Protein AF-0000000085051895 (afdb_homodimer)

Secondary structure (DSSP, 8-state):
-----SSHHHHHHHHHHHHHHHHHHHHHHHHHHH---SSSSSSSTHHHHHHHHHHHHHHHHHHH-GGGGTT--HHHHHHHHHHHHHHHHHHHHHHHHHHHHHHHHHHHHHHHHHHHHHHHS------TT-----------------/-----SSHHHHHHHHHHHHHHHHHHHHHHHHHHH---SSSGGGSHHHHHHHHHHHHHHHHHHHH-GGGGTT--HHHHHHHHHHHHHHHHHHHHHHHHHHHHHHHHHHHHHHHHHHHHHHHS------TT-----------------

Foldseek 3Di:
DDDDAPDDVRSVVVVVVVVVVVVVVVVVVVCVQQVQPPPPPPPGSCPVVVVVVVVVVVVVVCVVPVCVCPPPDPVVVVVVVVVVVVVVVVVVVVVVVVVVVVVVVVVVVVVVVVVVVVVPPPPPPPPPPPPPPPPDPPPPPPPPPD/DDDDAPDDVRSVVVVVVVVVVVVVVVVVVVCVCQVQDPPPPPCGSVPVVVVVVVVVVVVVVCVVPVCVCPPPDPVVVVVVVVVVVVVVVVVVVVVVVVVVVVVVVVVVVVVVVVVVVVVPPPPPPPDPPPPPPPPDPPPPCPPPDD

Organism: Asticcacaulis excentricus (strain ATCC 15261 / DSM 4724 / KCTC 12464 / NCIMB 9791 / VKM B-1370 / CB 48) (NCBI:txid573065)

Solvent-accessible surface area (backbone atoms only — not comparable to full-atom values): 16662 Å² total; per-residue (Å²): 126,74,91,85,56,92,46,27,52,49,39,48,52,51,51,39,52,53,43,48,52,47,36,52,52,44,47,51,31,29,40,40,62,48,51,23,68,72,74,76,86,88,72,25,49,62,35,62,60,46,46,50,53,41,48,45,51,52,52,52,49,40,68,77,41,61,68,60,55,54,84,40,47,70,67,55,50,51,51,40,53,52,44,49,53,54,31,54,55,44,49,53,52,28,42,52,39,46,54,53,49,43,54,52,39,54,53,48,52,49,48,49,52,59,52,54,54,54,74,66,48,68,79,66,73,74,60,90,74,74,71,75,71,76,76,70,80,74,75,77,75,74,75,70,76,122,128,75,91,85,56,92,44,27,50,50,39,47,52,52,50,39,52,53,44,48,51,46,36,52,51,43,46,51,31,30,39,39,63,45,52,24,65,71,76,75,74,86,65,20,47,61,34,62,58,47,46,50,52,40,48,46,51,51,52,51,50,39,70,77,40,61,67,61,55,54,84,41,49,70,68,56,51,52,50,41,52,54,44,50,53,53,31,52,55,47,51,52,51,29,41,52,38,45,52,53,50,42,55,52,40,53,53,48,52,47,49,50,52,59,52,56,55,54,75,65,49,67,80,64,75,74,61,91,74,73,72,76,74,76,78,73,81,77,75,79,74,76,75,78,74,133

Sequence (292 aa):
MSISARDADDYAAQLLVLTERLTERLTDETEALEAHRPLDIRESVEETRSLSALYRQESARLKADPSRLTGVSSAHKQSLRKATEAFVAISERHARAVEAAKTISEGLMKAIADSLNETRKPSLTYGPGASIRDRAPQSLNYGLKAMSISARDADDYAAQLLVLTERLTERLTDETEALEAHRPLDIRESVEETRSLSALYRQESARLKADPSRLTGVSSAHKQSLRKATEAFVAISERHARAVEAAKTISEGLMKAIADSLNETRKPSLTYGPGASIRDRAPQSLNYGLKA

Radius of gyration: 30.99 Å; Cα contacts (8 Å, |Δi|>4): 229; chains: 2; bounding box: 102×81×87 Å

Structure (mmCIF, N/CA/C/O backbone):
data_AF-0000000085051895-model_v1
#
loop_
_entity.id
_entity.type
_entity.pdbx_description
1 polymer 'FlgN family protein'
#
loop_
_atom_site.group_PDB
_atom_site.id
_atom_site.type_symbol
_atom_site.label_atom_id
_atom_site.label_alt_id
_atom_site.label_comp_id
_atom_site.label_asym_id
_atom_site.label_entity_id
_atom_site.label_seq_id
_atom_site.pdbx_PDB_ins_code
_atom_site.Cartn_x
_atom_site.Cartn_y
_atom_site.Cartn_z
_atom_site.occupancy
_atom_site.B_iso_or_equiv
_atom_site.auth_seq_id
_atom_site.auth_comp_id
_atom_site.auth_asym_id
_atom_site.auth_atom_id
_atom_site.pdbx_PDB_model_num
ATOM 1 N N . MET A 1 1 ? 11.047 21.875 6.016 1 62.97 1 MET A N 1
ATOM 2 C CA . MET A 1 1 ? 9.977 22.625 5.367 1 62.97 1 MET A CA 1
ATOM 3 C C . MET A 1 1 ? 8.922 23.047 6.387 1 62.97 1 MET A C 1
ATOM 5 O O . MET A 1 1 ? 8.484 22.234 7.207 1 62.97 1 MET A O 1
ATOM 9 N N . SER A 1 2 ? 9.023 24.156 6.883 1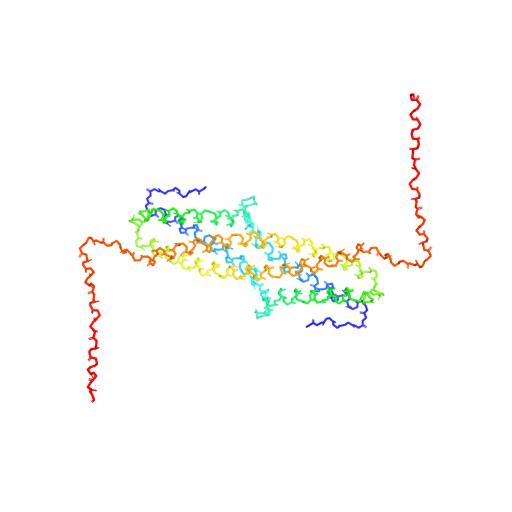 78.5 2 SER A N 1
ATOM 10 C CA . SER A 1 2 ? 8.039 24.641 7.855 1 78.5 2 SER A CA 1
ATOM 11 C C . SER A 1 2 ? 7.078 25.641 7.219 1 78.5 2 SER A C 1
ATOM 13 O O . SER A 1 2 ? 7.398 26.266 6.203 1 78.5 2 SER A O 1
ATOM 15 N N . ILE A 1 3 ? 5.859 25.609 7.66 1 86.62 3 ILE A N 1
ATOM 16 C CA . ILE A 1 3 ? 4.875 26.594 7.23 1 86.62 3 ILE A CA 1
ATOM 17 C C . ILE A 1 3 ? 5.277 27.969 7.73 1 86.62 3 ILE A C 1
ATOM 19 O O . ILE A 1 3 ? 5.516 28.172 8.922 1 86.62 3 ILE A O 1
ATOM 23 N N . SER A 1 4 ? 5.594 28.906 6.809 1 86.44 4 SER A N 1
ATOM 24 C CA . SER A 1 4 ? 5.77 30.328 7.125 1 86.44 4 SER A CA 1
ATOM 25 C C . SER A 1 4 ? 4.488 31.109 6.859 1 86.44 4 SER A C 1
ATOM 27 O O . SER A 1 4 ? 4.008 31.156 5.727 1 86.44 4 SER A O 1
ATOM 29 N N . ALA A 1 5 ? 3.879 31.75 8 1 90.19 5 ALA A N 1
ATOM 30 C CA . ALA A 1 5 ? 2.582 32.406 7.855 1 90.19 5 ALA A CA 1
ATOM 31 C C . ALA A 1 5 ? 2.631 33.844 8.375 1 90.19 5 ALA A C 1
ATOM 33 O O . ALA A 1 5 ? 3.342 34.125 9.344 1 90.19 5 ALA A O 1
ATOM 34 N N . ARG A 1 6 ? 1.955 34.75 7.785 1 89.81 6 ARG A N 1
ATOM 35 C CA . ARG A 1 6 ? 1.913 36.156 8.133 1 89.81 6 ARG A CA 1
ATOM 36 C C . ARG A 1 6 ? 1.026 36.406 9.344 1 89.81 6 ARG A C 1
ATOM 38 O O . ARG A 1 6 ? 1.229 37.344 10.086 1 89.81 6 ARG A O 1
ATOM 45 N N . ASP A 1 7 ? -0.031 35.656 9.406 1 92.56 7 ASP A N 1
ATOM 46 C CA . ASP A 1 7 ? -0.995 35.719 10.5 1 92.56 7 ASP A CA 1
ATOM 47 C C . ASP A 1 7 ? -1.727 34.406 10.664 1 92.56 7 ASP A C 1
ATOM 49 O O . ASP A 1 7 ? -1.407 33.438 9.977 1 92.56 7 ASP A O 1
ATOM 53 N N . ALA A 1 8 ? -2.598 34.406 11.555 1 94.38 8 ALA A N 1
ATOM 54 C CA . ALA A 1 8 ? -3.275 33.188 11.922 1 94.38 8 ALA A CA 1
ATOM 55 C C . ALA A 1 8 ? -4.094 32.625 10.758 1 94.38 8 ALA A C 1
ATOM 57 O O . ALA A 1 8 ? -4.148 31.422 10.547 1 94.38 8 ALA A O 1
ATOM 58 N N . ASP A 1 9 ? -4.73 33.438 9.984 1 95.38 9 ASP A N 1
ATOM 59 C CA . ASP A 1 9 ? -5.539 33 8.859 1 95.38 9 ASP A CA 1
ATOM 60 C C . ASP A 1 9 ? -4.664 32.438 7.746 1 95.38 9 ASP A C 1
ATOM 62 O O . ASP A 1 9 ? -5.035 31.453 7.094 1 95.38 9 ASP A O 1
ATOM 66 N N . ASP A 1 10 ? -3.578 33.031 7.59 1 95.62 10 ASP A N 1
ATOM 67 C CA . ASP A 1 10 ? -2.631 32.531 6.609 1 95.62 10 ASP A CA 1
ATOM 68 C C . ASP A 1 10 ? -2.111 31.141 7.027 1 95.62 10 ASP A C 1
ATOM 70 O O . ASP A 1 10 ? -1.987 30.25 6.195 1 95.62 10 ASP A O 1
ATOM 74 N N . TYR A 1 11 ? -1.733 31 8.258 1 95.81 11 TYR A N 1
ATOM 75 C CA . TYR A 1 11 ? -1.292 29.719 8.789 1 95.81 11 TYR A CA 1
ATOM 76 C C . TYR A 1 11 ? -2.367 28.656 8.609 1 95.81 11 TYR A C 1
ATOM 78 O O . TYR A 1 11 ? -2.086 27.562 8.133 1 95.81 11 TYR A O 1
ATOM 86 N N . ALA A 1 12 ? -3.584 28.969 8.938 1 96.5 12 ALA A N 1
ATOM 87 C CA . ALA A 1 12 ? -4.707 28.047 8.812 1 96.5 12 ALA A CA 1
ATOM 88 C C . ALA A 1 12 ? -4.906 27.609 7.359 1 96.5 12 ALA A C 1
ATOM 90 O O . ALA A 1 12 ? -5.18 26.453 7.082 1 96.5 12 ALA A O 1
ATOM 91 N N . ALA A 1 13 ? -4.793 28.562 6.492 1 96.56 13 ALA A N 1
ATOM 92 C CA . ALA A 1 13 ? -4.977 28.266 5.07 1 96.56 13 ALA A CA 1
ATOM 93 C C . ALA A 1 13 ? -3.918 27.297 4.57 1 96.56 13 ALA A C 1
ATOM 95 O O . ALA A 1 13 ? -4.223 26.375 3.799 1 96.56 13 ALA A O 1
ATOM 96 N N . GLN A 1 14 ? -2.703 27.484 5.031 1 96.5 14 GLN A N 1
ATOM 97 C CA . GLN A 1 14 ? -1.621 26.594 4.613 1 96.5 14 GLN A CA 1
ATOM 98 C C . GLN A 1 14 ? -1.793 25.203 5.203 1 96.5 14 GLN A C 1
ATOM 100 O O . GLN A 1 14 ? -1.554 24.203 4.523 1 96.5 14 GLN A O 1
ATOM 105 N N . LEU A 1 15 ? -2.221 25.141 6.422 1 96.5 15 LEU A N 1
ATOM 106 C CA . LEU A 1 15 ? -2.512 23.859 7.055 1 96.5 15 LEU A CA 1
ATOM 107 C C . LEU A 1 15 ? -3.631 23.125 6.32 1 96.5 15 LEU A C 1
ATOM 109 O O . LEU A 1 15 ? -3.592 21.906 6.176 1 96.5 15 LEU A O 1
ATOM 113 N N . LEU A 1 16 ? -4.602 23.922 5.918 1 97.56 16 LEU A N 1
ATOM 114 C CA . LEU A 1 16 ? -5.727 23.359 5.18 1 97.56 16 LEU A CA 1
ATOM 115 C C . LEU A 1 16 ? -5.254 22.719 3.877 1 97.56 16 LEU A C 1
ATOM 117 O O . LEU A 1 16 ? -5.617 21.578 3.574 1 97.56 16 LEU A O 1
ATOM 121 N N . VAL A 1 17 ? -4.445 23.391 3.15 1 96.5 17 VAL A N 1
ATOM 122 C CA . VAL A 1 17 ? -3.938 22.891 1.878 1 96.5 17 VAL A CA 1
ATOM 123 C C . VAL A 1 17 ? -3.111 21.641 2.113 1 96.5 17 VAL A C 1
ATOM 125 O O . VAL A 1 17 ? -3.264 20.641 1.396 1 96.5 17 VAL A O 1
ATOM 128 N N . LEU A 1 18 ? -2.191 21.672 3.131 1 96.25 18 LEU A N 1
ATOM 129 C CA . LEU A 1 18 ? -1.373 20.516 3.49 1 96.25 18 LEU A CA 1
ATOM 130 C C . LEU A 1 18 ? -2.244 19.297 3.781 1 96.25 18 LEU A C 1
ATOM 132 O O . LEU A 1 18 ? -2.012 18.219 3.23 1 96.25 18 LEU A O 1
ATOM 136 N N . THR A 1 19 ? -3.232 19.469 4.598 1 97.44 19 THR A N 1
ATOM 137 C CA . THR A 1 19 ? -4.105 18.391 5.039 1 97.44 19 THR A CA 1
ATOM 138 C C . THR A 1 19 ? -4.91 17.844 3.869 1 97.44 19 THR A C 1
ATOM 140 O O . THR A 1 19 ? -5.047 16.625 3.727 1 97.44 19 THR A O 1
ATOM 143 N N . GLU A 1 20 ? -5.398 18.672 3.016 1 97.19 20 GLU A N 1
ATOM 144 C CA . GLU A 1 20 ? -6.199 18.25 1.872 1 97.19 20 GLU A CA 1
ATOM 145 C C . GLU A 1 20 ? -5.352 17.484 0.853 1 97.19 20 GLU A C 1
ATOM 147 O O . GLU A 1 20 ? -5.785 16.484 0.301 1 97.19 20 GLU A O 1
ATOM 152 N N . ARG A 1 21 ? -4.125 17.969 0.641 1 94.44 21 ARG A N 1
ATOM 153 C CA . ARG A 1 21 ? -3.238 17.297 -0.303 1 94.44 21 ARG A CA 1
ATOM 154 C C . ARG A 1 21 ? -2.838 15.922 0.21 1 94.44 21 ARG A C 1
ATOM 156 O O . ARG A 1 21 ? -2.811 14.953 -0.553 1 94.44 21 ARG A O 1
ATOM 163 N N . LEU A 1 22 ? -2.504 15.883 1.486 1 94.5 22 LEU A N 1
ATOM 164 C CA . LEU A 1 22 ? -2.15 14.594 2.08 1 94.5 22 LEU A CA 1
ATOM 165 C C . LEU A 1 22 ? -3.338 13.641 2.047 1 94.5 22 LEU A C 1
ATOM 167 O O . LEU A 1 22 ? -3.174 12.453 1.755 1 94.5 22 LEU A O 1
ATOM 171 N N . THR A 1 23 ? -4.547 14.156 2.262 1 96.88 23 THR A N 1
ATOM 172 C CA . THR A 1 23 ? -5.766 13.352 2.188 1 96.88 23 THR A CA 1
ATOM 173 C C . THR A 1 23 ? -5.957 12.789 0.784 1 96.88 23 THR A C 1
ATOM 175 O O . THR A 1 23 ? -6.285 11.609 0.623 1 96.88 23 THR A O 1
ATOM 178 N N . GLU A 1 24 ? -5.754 13.609 -0.136 1 93.69 24 GLU A N 1
ATOM 179 C CA . GLU A 1 24 ? -5.891 13.172 -1.523 1 93.69 24 GLU A CA 1
ATOM 180 C C . GLU A 1 24 ? -4.918 12.047 -1.85 1 93.69 24 GLU A C 1
ATOM 182 O O . GLU A 1 24 ? -5.301 11.039 -2.443 1 93.69 24 GLU A O 1
ATOM 187 N N . ARG A 1 25 ? -3.678 12.227 -1.415 1 91.94 25 ARG A N 1
ATOM 188 C CA . ARG A 1 25 ? -2.662 11.219 -1.688 1 91.94 25 ARG A CA 1
ATOM 189 C C . ARG A 1 25 ? -2.998 9.898 -0.994 1 91.94 25 ARG A C 1
ATOM 191 O O . ARG A 1 25 ? -2.908 8.828 -1.601 1 91.94 25 ARG A O 1
ATOM 198 N N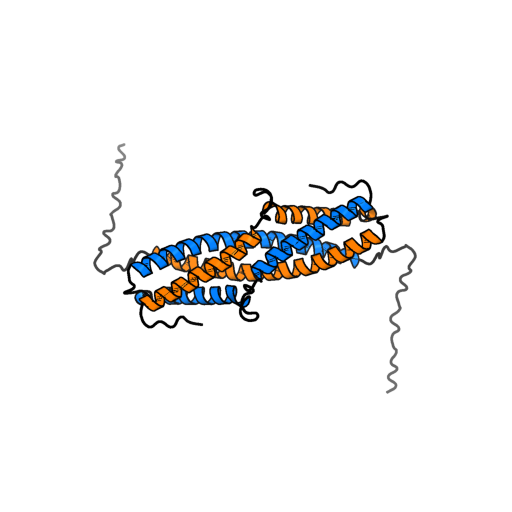 . LEU A 1 26 ? -3.391 9.961 0.244 1 94.81 26 LEU A N 1
ATOM 199 C CA . LEU A 1 26 ? -3.732 8.758 0.983 1 94.81 26 LEU A CA 1
ATOM 200 C C . LEU A 1 26 ? -4.965 8.086 0.388 1 94.81 26 LEU A C 1
ATOM 202 O O . LEU A 1 26 ? -5.074 6.855 0.397 1 94.81 26 LEU A O 1
ATOM 206 N N . THR A 1 27 ? -5.875 8.883 -0.135 1 94 27 THR A N 1
ATOM 207 C CA . THR A 1 27 ? -7.062 8.336 -0.78 1 94 27 THR A CA 1
ATOM 208 C C . THR A 1 27 ? -6.68 7.512 -2.006 1 94 27 THR A C 1
ATOM 210 O O . THR A 1 27 ? -7.129 6.375 -2.164 1 94 27 THR A O 1
ATOM 213 N N . ASP A 1 28 ? -5.809 8.055 -2.807 1 88.06 28 ASP A N 1
ATOM 214 C CA . ASP A 1 28 ? -5.355 7.359 -4.008 1 88.06 28 ASP A CA 1
ATOM 215 C C . ASP A 1 28 ? -4.668 6.043 -3.656 1 88.06 28 ASP A C 1
ATOM 217 O O . ASP A 1 28 ? -4.938 5.012 -4.273 1 88.06 28 ASP A O 1
ATOM 221 N N . GLU A 1 29 ? -3.715 6.125 -2.701 1 90.31 29 GLU A N 1
ATOM 222 C CA . GLU A 1 29 ? -2.998 4.93 -2.266 1 90.31 29 GLU A CA 1
ATOM 223 C C . GLU A 1 29 ? -3.961 3.879 -1.722 1 90.31 29 GLU A C 1
ATOM 225 O O . GLU A 1 29 ? -3.865 2.701 -2.072 1 90.31 29 GLU A O 1
ATOM 230 N N . THR A 1 30 ? -4.945 4.32 -0.932 1 92.81 30 THR A N 1
ATOM 231 C CA . THR A 1 30 ? -5.914 3.416 -0.318 1 92.81 30 THR A CA 1
ATOM 232 C C . THR A 1 30 ? -6.77 2.738 -1.382 1 92.81 30 THR A C 1
ATOM 234 O O . THR A 1 30 ? -6.996 1.526 -1.326 1 92.81 30 THR A O 1
ATOM 237 N N . GLU A 1 31 ? -7.199 3.49 -2.299 1 88.5 31 GLU A N 1
ATOM 238 C CA . GLU A 1 31 ? -8.031 2.945 -3.363 1 88.5 31 GLU A CA 1
ATOM 239 C C . GLU A 1 31 ? -7.281 1.894 -4.172 1 88.5 31 GLU A C 1
ATOM 241 O O . GLU A 1 31 ? -7.848 0.863 -4.543 1 88.5 31 GLU A O 1
ATOM 246 N N . ALA A 1 32 ? -6.039 2.17 -4.449 1 86.06 32 ALA A N 1
ATOM 247 C CA . ALA A 1 32 ? -5.234 1.205 -5.191 1 86.06 32 ALA A CA 1
ATOM 248 C C . ALA A 1 32 ? -5.043 -0.082 -4.395 1 86.06 32 ALA A C 1
ATOM 250 O O . ALA A 1 32 ? -5.035 -1.177 -4.961 1 86.06 32 ALA A O 1
ATOM 251 N N . LEU A 1 33 ? -4.863 0.079 -3.107 1 90.69 33 LEU A N 1
ATOM 252 C CA . LEU A 1 33 ? -4.656 -1.082 -2.248 1 90.69 33 LEU A CA 1
ATOM 253 C C . LEU A 1 33 ? -5.957 -1.854 -2.057 1 90.69 33 LEU A C 1
ATOM 255 O O . LEU A 1 33 ? -5.938 -3.072 -1.859 1 90.69 33 LEU A O 1
ATOM 259 N N . GLU A 1 34 ? -7.027 -0.948 -2.102 1 86.06 34 GLU A N 1
ATOM 260 C CA . GLU A 1 34 ? -8.336 -1.561 -1.908 1 86.06 34 GLU A CA 1
ATOM 261 C C . GLU A 1 34 ? -8.945 -1.995 -3.238 1 86.06 34 GLU A C 1
ATOM 263 O O . GLU A 1 34 ? -9.883 -2.793 -3.266 1 86.06 34 GLU A O 1
ATOM 268 N N . ALA A 1 35 ? -8.633 -0.794 -4.43 1 64.81 35 ALA A N 1
ATOM 269 C CA . ALA A 1 35 ? -9.227 -0.896 -5.758 1 64.81 35 ALA A CA 1
ATOM 270 C C . ALA A 1 35 ? -9.242 -2.342 -6.242 1 64.81 35 ALA A C 1
ATOM 272 O O . ALA A 1 35 ? -8.195 -2.977 -6.359 1 64.81 35 ALA A O 1
ATOM 273 N N . HIS A 1 36 ? -10.312 -2.955 -5.879 1 49.19 36 HIS A N 1
ATOM 274 C CA . HIS A 1 36 ? -10.914 -3.922 -6.793 1 49.19 36 HIS A CA 1
ATOM 275 C C . HIS A 1 36 ? -11.062 -3.338 -8.195 1 49.19 36 HIS A C 1
ATOM 277 O O . HIS A 1 36 ? -11.422 -2.168 -8.352 1 49.19 36 HIS A O 1
ATOM 283 N N . ARG A 1 37 ? -10.305 -3.49 -9.281 1 45.06 37 ARG A N 1
ATOM 284 C CA . ARG A 1 37 ? -10.625 -2.973 -10.609 1 45.06 37 ARG A CA 1
ATOM 285 C C . ARG A 1 37 ? -12.125 -2.736 -10.758 1 45.06 37 ARG A C 1
ATOM 287 O O . ARG A 1 37 ? -12.93 -3.598 -10.406 1 45.06 37 ARG A O 1
ATOM 294 N N . PRO A 1 38 ? -12.633 -1.375 -10.945 1 39.72 38 PRO A N 1
ATOM 295 C CA . PRO A 1 38 ? -14.031 -1.196 -11.352 1 39.72 38 PRO A CA 1
ATOM 296 C C . PRO A 1 38 ? -14.492 -2.252 -12.352 1 39.72 38 PRO A C 1
ATOM 298 O O . PRO A 1 38 ? -15.531 -2.088 -12.992 1 39.72 38 PRO A O 1
ATOM 301 N N . LEU A 1 39 ? -13.844 -2.811 -13.164 1 42.97 39 LEU A N 1
ATOM 302 C CA . LEU A 1 39 ? -14.852 -3.348 -14.07 1 42.97 39 LEU A CA 1
ATOM 303 C C . LEU A 1 39 ? -16.062 -3.873 -13.297 1 42.97 39 LEU A C 1
ATOM 305 O O . LEU A 1 39 ? -17.172 -3.402 -13.492 1 42.97 39 LEU A O 1
ATOM 309 N N . ASP A 1 40 ? -16.766 -5.137 -13.555 1 43.25 40 ASP A N 1
ATOM 310 C CA . ASP A 1 40 ? -18 -5.582 -12.922 1 43.25 40 ASP A CA 1
ATOM 311 C C . ASP A 1 40 ? -17.891 -5.543 -11.406 1 43.25 40 ASP A C 1
ATOM 313 O O . ASP A 1 40 ? -16.828 -5.82 -10.844 1 43.25 40 ASP A O 1
ATOM 317 N N . ILE A 1 41 ? -18.812 -4.773 -10.477 1 39.69 41 ILE A N 1
ATOM 318 C CA . ILE A 1 41 ? -19.031 -4.332 -9.102 1 39.69 41 ILE A CA 1
ATOM 319 C C . ILE A 1 41 ? -18.219 -5.207 -8.148 1 39.69 41 ILE A C 1
ATOM 321 O O . ILE A 1 41 ? -17.516 -4.699 -7.273 1 39.69 41 ILE A O 1
ATOM 325 N N . ARG A 1 42 ? -18.891 -6.309 -7.609 1 39.62 42 ARG A N 1
ATOM 326 C CA . ARG A 1 42 ? -18.859 -7.188 -6.445 1 39.62 42 ARG A CA 1
ATOM 327 C C . ARG A 1 42 ? -17.531 -7.934 -6.367 1 39.62 42 ARG A C 1
ATOM 329 O O . ARG A 1 42 ? -17.172 -8.477 -5.316 1 39.62 42 ARG A O 1
ATOM 336 N N . GLU A 1 43 ? -16.875 -8.398 -7.422 1 41.38 43 GLU A N 1
ATOM 337 C CA . GLU A 1 43 ? -15.93 -9.508 -7.359 1 41.38 43 GLU A CA 1
ATOM 338 C C . GLU A 1 43 ? -14.523 -9.023 -6.996 1 41.38 43 GLU A C 1
ATOM 340 O O . GLU A 1 43 ? -13.578 -9.812 -6.953 1 41.38 43 GLU A O 1
ATOM 345 N N . SER A 1 44 ? -14.031 -7.668 -6.914 1 43.78 44 SER A N 1
ATOM 346 C CA . SER A 1 44 ? -12.695 -7.102 -7.121 1 43.78 44 SER A CA 1
ATOM 347 C C . SER A 1 44 ? -11.844 -7.219 -5.863 1 43.78 44 SER A C 1
ATOM 349 O O . SER A 1 44 ? -10.648 -7.492 -5.941 1 43.78 44 SER A O 1
ATOM 351 N N . VAL A 1 45 ? -12.148 -6.375 -4.82 1 47.12 45 VAL A N 1
ATOM 352 C CA . VAL A 1 45 ? -11.148 -6.234 -3.77 1 47.12 45 VAL A CA 1
ATOM 353 C C . VAL A 1 45 ? -10.523 -7.598 -3.463 1 47.12 45 VAL A C 1
ATOM 355 O O . VAL A 1 45 ? -9.305 -7.715 -3.328 1 47.12 45 VAL A O 1
ATOM 358 N N . GLU A 1 46 ? -11.344 -8.516 -3.275 1 65.56 46 GLU A N 1
ATOM 359 C CA . GLU A 1 46 ? -10.953 -9.836 -2.781 1 65.56 46 GLU A CA 1
ATOM 360 C C . GLU A 1 46 ? -10.086 -10.57 -3.799 1 65.56 46 GLU A C 1
ATOM 362 O O . GLU A 1 46 ? -9.516 -11.617 -3.492 1 65.56 46 GLU A O 1
ATOM 367 N N . GLU A 1 47 ? -9.609 -9.469 -4.68 1 79.19 47 GLU A N 1
ATOM 368 C CA . GLU A 1 47 ? -8.992 -10.188 -5.785 1 79.19 47 GLU A CA 1
ATOM 369 C C . GLU A 1 47 ? -7.512 -10.453 -5.512 1 79.19 47 GLU A C 1
ATOM 371 O O . GLU A 1 47 ? -7.043 -11.586 -5.645 1 79.19 47 GLU A O 1
ATOM 376 N N . THR A 1 48 ? -6.77 -9.281 -5.043 1 90 48 THR A N 1
ATOM 377 C CA . THR A 1 48 ? -5.344 -9.484 -4.805 1 90 48 THR A CA 1
ATOM 378 C C . THR A 1 48 ? -5.121 -10.523 -3.703 1 90 48 THR A C 1
ATOM 380 O O . THR A 1 48 ? -4.23 -11.367 -3.807 1 90 48 THR A O 1
ATOM 383 N N . ARG A 1 49 ? -5.914 -10.375 -2.752 1 89.25 49 ARG A N 1
ATOM 384 C CA . ARG A 1 49 ? -5.832 -11.336 -1.659 1 89.25 49 ARG A CA 1
ATOM 385 C C . ARG A 1 49 ? -6.117 -12.75 -2.152 1 89.25 49 ARG A C 1
ATOM 387 O O . ARG A 1 49 ? -5.379 -13.688 -1.836 1 89.25 49 ARG A O 1
ATOM 394 N N . SER A 1 50 ? -7.207 -12.883 -2.941 1 89.75 50 SER A N 1
ATOM 395 C CA . SER A 1 50 ? -7.586 -14.188 -3.461 1 89.75 50 SER A CA 1
ATOM 396 C C . SER A 1 50 ? -6.531 -14.734 -4.418 1 89.75 50 SER A C 1
ATOM 398 O O . SER A 1 50 ? -6.16 -15.906 -4.34 1 89.75 50 SER A O 1
ATOM 400 N N . LEU A 1 51 ? -6.043 -13.867 -5.301 1 92.88 51 LEU A N 1
ATOM 401 C CA . LEU A 1 51 ? -4.996 -14.273 -6.234 1 92.88 51 LEU A CA 1
ATOM 402 C C . LEU A 1 51 ? -3.727 -14.664 -5.488 1 92.88 51 LEU A C 1
ATOM 404 O O . LEU A 1 51 ? -3.072 -15.648 -5.848 1 92.88 51 LEU A O 1
ATOM 408 N N . SER A 1 52 ? -3.406 -13.914 -4.508 1 94.62 52 SER A N 1
ATOM 409 C CA . SER A 1 52 ? -2.221 -14.211 -3.711 1 94.62 52 SER A CA 1
ATOM 410 C C . SER A 1 52 ? -2.361 -15.555 -2.998 1 94.62 52 SER A C 1
ATOM 412 O O . SER A 1 52 ? -1.412 -16.344 -2.947 1 94.62 52 SER A O 1
ATOM 414 N N . ALA A 1 53 ? -3.543 -15.781 -2.42 1 93.12 53 ALA A N 1
ATOM 415 C CA . ALA A 1 53 ? -3.797 -17.047 -1.744 1 93.12 53 ALA A CA 1
ATOM 416 C C . ALA A 1 53 ? -3.66 -18.219 -2.713 1 93.12 53 ALA A C 1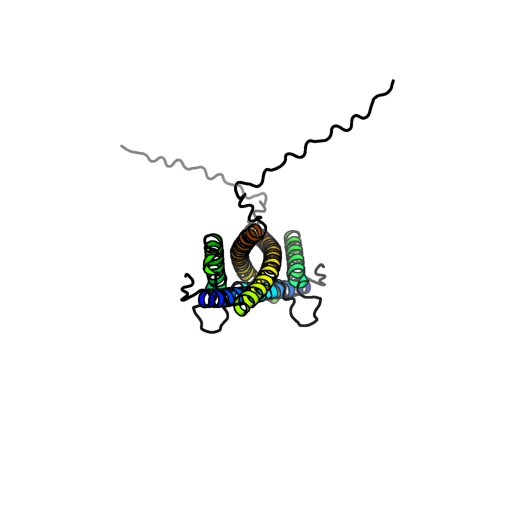
ATOM 418 O O . ALA A 1 53 ? -3.027 -19.234 -2.393 1 93.12 53 ALA A O 1
ATOM 419 N N . LEU A 1 54 ? -4.223 -18.062 -3.852 1 94.69 54 LEU A N 1
ATOM 420 C CA . LEU A 1 54 ? -4.152 -19.109 -4.871 1 94.69 54 LEU A CA 1
ATOM 421 C C . LEU A 1 54 ? -2.711 -19.328 -5.316 1 94.69 54 LEU A C 1
ATOM 423 O O . LEU A 1 54 ? -2.279 -20.469 -5.477 1 94.69 54 LEU A O 1
ATOM 427 N N . TYR A 1 55 ? -1.978 -18.312 -5.527 1 96.31 55 TYR A N 1
ATOM 428 C CA . TYR A 1 55 ? -0.582 -18.438 -5.934 1 96.31 55 TYR A CA 1
ATOM 429 C C . TYR A 1 55 ? 0.227 -19.188 -4.887 1 96.31 55 TYR A C 1
ATOM 431 O O . TYR A 1 55 ? 1.011 -20.078 -5.227 1 96.31 55 TYR A O 1
ATOM 439 N N . ARG A 1 56 ? 0.091 -18.812 -3.684 1 96.62 56 ARG A N 1
ATOM 440 C CA . ARG A 1 56 ? 0.821 -19.469 -2.605 1 96.62 56 ARG A CA 1
ATOM 441 C C . ARG A 1 56 ? 0.475 -20.953 -2.535 1 96.62 56 ARG A C 1
ATOM 443 O O . ARG A 1 56 ? 1.355 -21.781 -2.342 1 96.62 56 ARG A O 1
ATOM 450 N N . GLN A 1 57 ? -0.754 -21.25 -2.691 1 95.75 57 GLN A N 1
ATOM 451 C CA . GLN A 1 57 ? -1.202 -22.641 -2.684 1 95.75 57 GLN A CA 1
ATOM 452 C C . GLN A 1 57 ? -0.582 -23.422 -3.836 1 95.75 57 GLN A C 1
ATOM 454 O O . GLN A 1 57 ? -0.06 -24.516 -3.637 1 95.75 57 GLN A O 1
ATOM 459 N N . GLU A 1 58 ? -0.612 -22.859 -5.02 1 95.69 58 GLU A N 1
ATOM 460 C CA . GLU A 1 58 ? -0.08 -23.547 -6.195 1 95.69 58 GLU A CA 1
ATOM 461 C C . GLU A 1 58 ? 1.438 -23.688 -6.113 1 95.69 58 GLU A C 1
ATOM 463 O O . GLU A 1 58 ? 2.002 -24.672 -6.57 1 95.69 58 GLU A O 1
ATOM 468 N N . SER A 1 59 ? 2.082 -22.719 -5.562 1 95 59 SER A N 1
ATOM 469 C CA . SER A 1 59 ? 3.523 -22.797 -5.352 1 95 59 SER A CA 1
ATOM 470 C C . SER A 1 59 ? 3.875 -23.953 -4.414 1 95 59 SER A C 1
ATOM 472 O O . SER A 1 59 ? 4.832 -24.688 -4.66 1 95 59 SER A O 1
ATOM 474 N N . ALA A 1 60 ? 3.094 -24.047 -3.373 1 93.94 60 ALA A N 1
ATOM 475 C CA . ALA A 1 60 ? 3.316 -25.125 -2.424 1 93.94 60 ALA A CA 1
ATOM 476 C C . ALA A 1 60 ? 3.064 -26.484 -3.074 1 93.94 60 ALA A C 1
ATOM 478 O O . ALA A 1 60 ? 3.803 -27.438 -2.83 1 93.94 60 ALA A O 1
ATOM 479 N N . ARG A 1 61 ? 2.041 -26.609 -3.895 1 93.25 61 ARG A N 1
ATOM 480 C CA . ARG A 1 61 ? 1.704 -27.844 -4.586 1 93.25 61 ARG A CA 1
ATOM 481 C C . ARG A 1 61 ? 2.812 -28.266 -5.551 1 93.25 61 ARG A C 1
ATOM 483 O O . ARG A 1 61 ? 3.18 -29.438 -5.621 1 93.25 61 ARG A O 1
ATOM 490 N N . LEU A 1 62 ? 3.344 -27.312 -6.234 1 92.5 62 LEU A N 1
ATOM 491 C CA . LEU A 1 62 ? 4.414 -27.578 -7.191 1 92.5 62 LEU A CA 1
ATOM 492 C C . LEU A 1 62 ? 5.684 -28.016 -6.473 1 92.5 62 LEU A C 1
ATOM 494 O O . LEU A 1 62 ? 6.414 -28.891 -6.965 1 92.5 62 LEU A O 1
ATOM 498 N N . LYS A 1 63 ? 5.887 -27.391 -5.387 1 90.81 63 LYS A N 1
ATOM 499 C CA . LYS A 1 63 ? 7.031 -27.797 -4.574 1 90.81 63 LYS A CA 1
ATOM 500 C C . LYS A 1 63 ? 6.891 -29.234 -4.109 1 90.81 63 LYS A C 1
ATOM 502 O O . LYS A 1 63 ? 7.859 -30 -4.129 1 90.81 63 LYS A O 1
ATOM 507 N N . ALA A 1 64 ? 5.75 -29.625 -3.715 1 92 64 ALA A N 1
ATOM 508 C CA . ALA A 1 64 ? 5.477 -30.969 -3.209 1 92 64 ALA A CA 1
ATOM 509 C C . ALA A 1 64 ? 5.469 -31.984 -4.34 1 92 64 ALA A C 1
ATOM 511 O O . ALA A 1 64 ? 5.785 -33.156 -4.129 1 92 64 ALA A O 1
ATOM 512 N N . ASP A 1 65 ? 5.09 -31.547 -5.645 1 92.88 65 ASP A N 1
ATOM 513 C CA . ASP A 1 65 ? 4.988 -32.438 -6.789 1 92.88 65 ASP A CA 1
ATOM 514 C C . ASP A 1 65 ? 5.43 -31.75 -8.07 1 92.88 65 ASP A C 1
ATOM 516 O O . ASP A 1 65 ? 4.594 -31.375 -8.898 1 92.88 65 ASP A O 1
ATOM 520 N N . PRO A 1 66 ? 6.715 -31.719 -8.297 1 91.06 66 PRO A N 1
ATOM 521 C CA . PRO A 1 66 ? 7.234 -31.031 -9.484 1 91.06 66 PRO A CA 1
ATOM 522 C C . PRO A 1 66 ? 6.82 -31.719 -10.789 1 91.06 66 PRO A C 1
ATOM 524 O O . PRO A 1 66 ? 6.918 -31.109 -11.867 1 91.06 66 PRO A O 1
ATOM 527 N N . SER A 1 67 ? 6.371 -32.938 -10.758 1 92.94 67 SER A N 1
ATOM 528 C CA . SER A 1 67 ? 6.02 -33.688 -11.961 1 92.94 67 SER A CA 1
ATOM 529 C C . SER A 1 67 ? 4.785 -33.094 -12.641 1 92.94 67 SER A C 1
ATOM 531 O O . SER A 1 67 ? 4.488 -33.438 -13.789 1 92.94 67 SER A O 1
ATOM 533 N N . ARG A 1 68 ? 4.051 -32.188 -11.922 1 92.31 68 ARG A N 1
ATOM 534 C CA . ARG A 1 68 ? 2.887 -31.516 -12.469 1 92.31 68 ARG A CA 1
ATOM 535 C C . ARG A 1 68 ? 3.26 -30.688 -13.695 1 92.31 68 ARG A C 1
ATOM 537 O O . ARG A 1 68 ? 2.404 -30.375 -14.523 1 92.31 68 ARG A O 1
ATOM 544 N N . LEU A 1 69 ? 4.586 -30.375 -13.797 1 93.81 69 LEU A N 1
ATOM 545 C CA . LEU A 1 69 ? 5.035 -29.594 -14.938 1 93.81 69 LEU A CA 1
ATOM 546 C C . LEU A 1 69 ? 5.855 -30.438 -15.898 1 93.81 69 LEU A C 1
ATOM 548 O O . LEU A 1 69 ? 6.449 -29.922 -16.844 1 93.81 69 LEU A O 1
ATOM 552 N N . THR A 1 70 ? 5.891 -31.75 -15.617 1 94.5 70 THR A N 1
ATOM 553 C CA . THR A 1 70 ? 6.582 -32.656 -16.547 1 94.5 70 THR A CA 1
ATOM 554 C C . THR A 1 70 ? 5.82 -32.75 -17.859 1 94.5 70 THR A C 1
ATOM 556 O O . THR A 1 70 ? 4.602 -32.938 -17.875 1 94.5 70 THR A O 1
ATOM 559 N N . GLY A 1 71 ? 6.488 -32.562 -19 1 94.56 71 GLY A N 1
ATOM 560 C CA . GLY A 1 71 ? 5.871 -32.656 -20.312 1 94.56 71 GLY A CA 1
ATOM 561 C C . GLY A 1 71 ? 5.367 -31.344 -20.859 1 94.56 71 GLY A C 1
ATOM 562 O O . GLY A 1 71 ? 4.797 -31.297 -21.953 1 94.56 71 GLY A O 1
ATOM 563 N N . VAL A 1 72 ? 5.578 -30.359 -20.094 1 96.5 72 VAL A N 1
ATOM 564 C CA . VAL A 1 72 ? 5.188 -29.031 -20.547 1 96.5 72 VAL A CA 1
ATOM 565 C C . VAL A 1 72 ? 6.004 -28.656 -21.781 1 96.5 72 VAL A C 1
ATOM 567 O O . VAL A 1 72 ? 7.207 -28.922 -21.844 1 96.5 72 VAL A O 1
ATOM 570 N N . SER A 1 73 ? 5.305 -28.047 -22.766 1 97.25 73 SER A N 1
ATOM 571 C CA . SER A 1 73 ? 5.973 -27.609 -24 1 97.25 73 SER A CA 1
ATOM 572 C C . SER A 1 73 ? 7.051 -26.578 -23.703 1 97.25 73 SER A C 1
ATOM 574 O O . SER A 1 73 ? 6.98 -25.859 -22.688 1 97.25 73 SER A O 1
ATOM 576 N N . SER A 1 74 ? 7.984 -26.469 -24.562 1 96.75 74 SER A N 1
ATOM 577 C CA . SER A 1 74 ? 9.055 -25.484 -24.438 1 96.75 74 SER A CA 1
ATOM 578 C C . SER A 1 74 ? 8.5 -24.062 -24.438 1 96.75 74 SER A C 1
ATOM 580 O O . SER A 1 74 ? 8.992 -23.203 -23.719 1 96.75 74 SER A O 1
ATOM 582 N N . ALA A 1 75 ? 7.477 -23.828 -25.188 1 97 75 ALA A N 1
ATOM 583 C CA . ALA A 1 75 ? 6.863 -22.5 -25.266 1 97 75 ALA A CA 1
ATOM 584 C C . ALA A 1 75 ? 6.25 -22.109 -23.938 1 97 75 ALA A C 1
ATOM 586 O O . ALA A 1 75 ? 6.461 -20.984 -23.453 1 97 75 ALA A O 1
ATOM 587 N N . HIS A 1 76 ? 5.574 -23.016 -23.266 1 97.06 76 HIS A N 1
ATOM 588 C CA . HIS A 1 76 ? 4.945 -22.734 -21.984 1 97.06 76 HIS A CA 1
ATOM 589 C C . HIS A 1 76 ? 5.988 -22.594 -20.875 1 97.06 76 HIS A C 1
ATOM 591 O O . HIS A 1 76 ? 5.84 -21.766 -19.984 1 97.06 76 HIS A O 1
ATOM 597 N N . LYS A 1 77 ? 7.02 -23.375 -20.953 1 95.94 77 LYS A N 1
ATOM 598 C CA . LYS A 1 77 ? 8.109 -23.25 -19.984 1 95.94 77 LYS A CA 1
ATOM 599 C C . LYS A 1 77 ? 8.742 -21.859 -20.062 1 95.94 77 LYS A C 1
ATOM 601 O O . LYS A 1 77 ? 8.984 -21.234 -19.031 1 95.94 77 LYS A O 1
ATOM 606 N N . GLN A 1 78 ? 8.977 -21.469 -21.281 1 97.19 78 GLN A N 1
ATOM 607 C CA . GLN A 1 78 ? 9.609 -20.156 -21.469 1 97.19 78 GLN A CA 1
ATOM 608 C C . GLN A 1 78 ? 8.703 -19.031 -20.984 1 97.19 78 GLN A C 1
ATOM 610 O O . GLN A 1 78 ? 9.164 -18.094 -20.344 1 97.19 78 GLN A O 1
ATOM 615 N N . SER A 1 79 ? 7.434 -19.125 -21.281 1 97.88 79 SER A N 1
ATOM 616 C CA . SER A 1 79 ? 6.48 -18.109 -20.844 1 97.88 79 SER A CA 1
ATOM 617 C C . SER A 1 79 ? 6.363 -18.062 -19.328 1 97.88 79 SER A C 1
ATOM 619 O O . SER A 1 79 ? 6.32 -16.984 -18.734 1 97.88 79 SER A O 1
ATOM 621 N N . LEU A 1 80 ? 6.355 -19.25 -18.688 1 96.44 80 LEU A N 1
ATOM 622 C CA . LEU A 1 80 ? 6.27 -19.312 -17.234 1 96.44 80 LEU A CA 1
ATOM 623 C C . LEU A 1 80 ? 7.52 -18.734 -16.578 1 96.44 80 LEU A C 1
ATOM 625 O O . LEU A 1 80 ? 7.43 -18.031 -15.578 1 96.44 80 LEU A O 1
ATOM 629 N N . ARG A 1 81 ? 8.656 -19.016 -17.156 1 95.81 81 ARG A N 1
ATOM 630 C CA . ARG A 1 81 ? 9.906 -18.484 -16.625 1 95.81 81 ARG A CA 1
ATOM 631 C C . ARG A 1 81 ? 9.906 -16.953 -16.672 1 95.81 81 ARG A C 1
ATOM 633 O O . ARG A 1 81 ? 10.234 -16.312 -15.672 1 95.81 81 ARG A O 1
ATOM 640 N N . LYS A 1 82 ? 9.5 -16.422 -17.797 1 97.94 82 LYS A N 1
ATOM 641 C CA . LYS A 1 82 ? 9.477 -14.961 -17.953 1 97.94 82 LYS A CA 1
ATOM 642 C C . LYS A 1 82 ? 8.477 -14.32 -17 1 97.94 82 LYS A C 1
ATOM 644 O O . LYS A 1 82 ? 8.773 -13.297 -16.375 1 97.94 82 LYS A O 1
ATOM 649 N N . ALA A 1 83 ? 7.312 -14.93 -16.891 1 97.94 83 ALA A N 1
ATOM 650 C CA . ALA A 1 83 ? 6.277 -14.406 -16 1 97.94 83 ALA A CA 1
ATOM 651 C C . ALA A 1 83 ? 6.73 -14.453 -14.539 1 97.94 83 ALA A C 1
ATOM 653 O O . ALA A 1 83 ? 6.473 -13.516 -13.773 1 97.94 83 ALA A O 1
ATOM 654 N N . THR A 1 84 ? 7.422 -15.531 -14.156 1 96.38 84 THR A N 1
ATOM 655 C CA . THR A 1 84 ? 7.895 -15.688 -12.789 1 96.38 84 THR A CA 1
ATOM 656 C C . THR A 1 84 ? 8.984 -14.664 -12.477 1 96.38 84 THR A C 1
ATOM 658 O O . THR A 1 84 ? 8.992 -14.07 -11.391 1 96.38 84 THR A O 1
ATOM 661 N N . GLU A 1 85 ? 9.828 -14.406 -13.422 1 96.94 85 GLU A N 1
ATOM 662 C CA . GLU A 1 85 ? 10.883 -13.414 -13.234 1 96.94 85 GLU A CA 1
ATOM 663 C C . GLU A 1 85 ? 10.289 -12.016 -13.031 1 96.94 85 GLU A C 1
ATOM 665 O O . GLU A 1 85 ? 10.711 -11.289 -12.133 1 96.94 85 GLU A O 1
ATOM 670 N N . ALA A 1 86 ? 9.336 -11.703 -13.859 1 98 86 ALA A N 1
ATOM 671 C CA . ALA A 1 86 ? 8.656 -10.414 -13.727 1 98 86 ALA A CA 1
ATOM 672 C C . ALA A 1 86 ? 7.922 -10.312 -12.398 1 98 86 ALA A C 1
ATOM 674 O O . ALA A 1 86 ? 7.961 -9.266 -11.742 1 98 86 ALA A O 1
ATOM 675 N N . PHE A 1 87 ? 7.328 -11.445 -12.078 1 98.25 87 PHE A N 1
ATOM 676 C CA . PHE A 1 87 ? 6.559 -11.5 -10.836 1 98.25 87 PHE A CA 1
ATOM 677 C C . PHE A 1 87 ? 7.461 -11.297 -9.625 1 98.25 87 PHE A C 1
ATOM 679 O O . PHE A 1 87 ? 7.133 -10.531 -8.727 1 98.25 87 PHE A O 1
ATOM 686 N N . VAL A 1 88 ? 8.562 -11.93 -9.562 1 97.5 88 VAL A N 1
ATOM 687 C CA . VAL A 1 88 ? 9.492 -11.828 -8.445 1 97.5 88 VAL A CA 1
ATOM 688 C C . VAL A 1 88 ? 9.992 -10.391 -8.32 1 97.5 88 VAL A C 1
ATOM 690 O O . VAL A 1 88 ? 10.016 -9.828 -7.227 1 97.5 88 VAL A O 1
ATOM 693 N N . ALA A 1 89 ? 10.328 -9.742 -9.438 1 97.94 89 ALA A N 1
ATOM 694 C CA . ALA A 1 89 ? 10.82 -8.367 -9.438 1 97.94 89 ALA A CA 1
ATOM 695 C C . ALA A 1 89 ? 9.773 -7.41 -8.875 1 97.94 89 ALA A C 1
ATOM 697 O O . ALA A 1 89 ? 10.086 -6.578 -8.016 1 97.94 89 ALA A O 1
ATOM 698 N N . ILE A 1 90 ? 8.508 -7.57 -9.289 1 98.06 90 ILE A N 1
ATOM 699 C CA . ILE A 1 90 ? 7.453 -6.66 -8.852 1 98.06 90 ILE A CA 1
ATOM 700 C C . ILE A 1 90 ? 7.109 -6.926 -7.391 1 98.06 90 ILE A C 1
ATOM 702 O O . ILE A 1 90 ? 6.801 -6 -6.641 1 98.06 90 ILE A O 1
ATOM 706 N N . SER A 1 91 ? 7.148 -8.203 -6.988 1 98.06 91 SER A N 1
ATOM 707 C CA . SER A 1 91 ? 6.852 -8.539 -5.602 1 98.06 91 SER A CA 1
ATOM 708 C C . SER A 1 91 ? 7.844 -7.887 -4.648 1 98.06 91 SER A C 1
ATOM 710 O O . SER A 1 91 ? 7.461 -7.391 -3.586 1 98.06 91 SER A O 1
ATOM 712 N N . GLU A 1 92 ? 9.102 -7.824 -5.047 1 97.5 92 GLU A N 1
ATOM 713 C CA . GLU A 1 92 ? 10.125 -7.188 -4.227 1 97.5 92 GLU A CA 1
ATOM 714 C C . GLU A 1 92 ? 9.906 -5.68 -4.137 1 97.5 92 GLU A C 1
ATOM 716 O O . GLU A 1 92 ? 10.023 -5.094 -3.059 1 97.5 92 GLU A O 1
ATOM 721 N N . ARG A 1 93 ? 9.602 -5.105 -5.238 1 96.75 93 ARG A N 1
ATOM 722 C CA . ARG A 1 93 ? 9.305 -3.678 -5.254 1 96.75 93 ARG A CA 1
ATOM 723 C C . ARG A 1 93 ? 8.07 -3.361 -4.414 1 96.75 93 ARG A C 1
ATOM 725 O O . ARG A 1 93 ? 8.062 -2.381 -3.67 1 96.75 93 ARG A O 1
ATOM 732 N N . HIS A 1 94 ? 7.078 -4.195 -4.566 1 95.62 94 HIS A N 1
ATOM 733 C CA . HIS A 1 94 ? 5.84 -4.031 -3.809 1 95.62 94 HIS A CA 1
ATOM 734 C C . HIS A 1 94 ? 6.098 -4.125 -2.309 1 95.62 94 HIS A C 1
ATOM 736 O O . HIS A 1 94 ? 5.59 -3.311 -1.535 1 95.62 94 HIS A O 1
ATOM 742 N N . ALA A 1 95 ? 6.945 -5.078 -1.902 1 97.44 95 ALA A N 1
ATOM 743 C CA . ALA A 1 95 ? 7.273 -5.234 -0.488 1 97.44 95 ALA A CA 1
ATOM 744 C C . ALA A 1 95 ? 7.938 -3.979 0.065 1 97.44 95 ALA A C 1
ATOM 746 O O . ALA A 1 95 ? 7.605 -3.523 1.162 1 97.44 95 ALA A O 1
ATOM 747 N N . ARG A 1 96 ? 8.805 -3.387 -0.679 1 96.62 96 ARG A N 1
ATOM 748 C CA . ARG A 1 96 ? 9.484 -2.168 -0.256 1 96.62 96 ARG A CA 1
ATOM 749 C C . ARG A 1 96 ? 8.508 -1 -0.157 1 96.62 96 ARG A C 1
ATOM 751 O O . ARG A 1 96 ? 8.562 -0.219 0.795 1 96.62 96 ARG A O 1
ATOM 758 N N . ALA A 1 97 ? 7.688 -0.929 -1.151 1 94.62 97 ALA A N 1
ATOM 759 C CA . ALA A 1 97 ? 6.707 0.155 -1.171 1 94.62 97 ALA A CA 1
ATOM 760 C C . ALA A 1 97 ? 5.742 0.044 0.005 1 94.62 97 ALA A C 1
ATOM 762 O O . ALA A 1 97 ? 5.387 1.052 0.62 1 94.62 97 ALA A O 1
ATOM 763 N N . VAL A 1 98 ? 5.305 -1.161 0.313 1 95.88 98 VAL A N 1
ATOM 764 C CA . VAL A 1 98 ? 4.383 -1.393 1.419 1 95.88 98 VAL A CA 1
ATOM 765 C C . VAL A 1 98 ? 5.062 -1.048 2.742 1 95.88 98 VAL A C 1
ATOM 767 O O . VAL A 1 98 ? 4.449 -0.444 3.625 1 95.88 98 VAL A O 1
ATOM 770 N N . GLU A 1 99 ? 6.316 -1.411 2.863 1 96.56 99 GLU A N 1
ATOM 771 C CA . GLU A 1 99 ? 7.055 -1.077 4.074 1 96.56 99 GLU A CA 1
ATOM 772 C C . GLU A 1 99 ? 7.164 0.434 4.258 1 96.56 99 GLU A C 1
ATOM 774 O O . GLU A 1 99 ? 7.008 0.944 5.367 1 96.56 99 GLU A O 1
ATOM 779 N N . ALA A 1 100 ? 7.449 1.131 3.205 1 94.12 100 ALA A N 1
ATOM 780 C CA . ALA A 1 100 ? 7.516 2.588 3.264 1 94.12 100 ALA A CA 1
ATOM 781 C C . ALA A 1 100 ? 6.164 3.184 3.641 1 94.12 100 ALA A C 1
ATOM 783 O O . ALA A 1 100 ? 6.086 4.102 4.461 1 94.12 100 ALA A O 1
ATOM 784 N N . ALA A 1 101 ? 5.113 2.646 3.045 1 95 101 ALA A N 1
ATOM 785 C CA . ALA A 1 101 ? 3.768 3.127 3.342 1 95 101 ALA A CA 1
ATOM 786 C C . ALA A 1 101 ? 3.404 2.871 4.801 1 95 101 ALA A C 1
ATOM 788 O O . ALA A 1 101 ? 2.715 3.682 5.426 1 95 101 ALA A O 1
ATOM 789 N N . LYS A 1 102 ? 3.836 1.778 5.336 1 97.12 102 LYS A N 1
ATOM 790 C CA . LYS A 1 102 ? 3.592 1.451 6.738 1 97.12 102 LYS A CA 1
ATOM 791 C C . LYS A 1 102 ? 4.23 2.482 7.664 1 97.12 102 LYS A C 1
ATOM 793 O O . LYS A 1 102 ? 3.611 2.914 8.641 1 97.12 102 LYS A O 1
ATOM 798 N N . THR A 1 103 ? 5.453 2.836 7.359 1 96.31 103 THR A N 1
ATOM 799 C CA . THR A 1 103 ? 6.152 3.84 8.156 1 96.31 103 THR A CA 1
ATOM 800 C C . THR A 1 103 ? 5.387 5.16 8.148 1 96.31 103 THR A C 1
ATOM 802 O O . THR A 1 103 ? 5.215 5.793 9.195 1 96.31 103 THR A O 1
ATOM 805 N N . ILE A 1 104 ? 4.887 5.527 7.012 1 95.94 104 ILE A N 1
ATOM 806 C CA . ILE A 1 104 ? 4.117 6.754 6.863 1 95.94 104 ILE A CA 1
ATOM 807 C C . ILE A 1 104 ? 2.818 6.648 7.66 1 95.94 104 ILE A C 1
ATOM 809 O O . ILE A 1 104 ? 2.48 7.547 8.43 1 95.94 104 ILE A O 1
ATOM 813 N N . SER A 1 105 ? 2.145 5.594 7.492 1 97.12 105 SER A N 1
ATOM 814 C CA . SER A 1 105 ? 0.858 5.375 8.141 1 97.12 105 SER A CA 1
ATOM 815 C C . SER A 1 105 ? 0.996 5.402 9.664 1 97.12 105 SER A C 1
ATOM 817 O O . SER A 1 105 ? 0.209 6.059 10.352 1 97.12 105 SER A O 1
ATOM 819 N N . GLU A 1 106 ? 1.99 4.723 10.203 1 97.69 106 GLU A N 1
ATOM 820 C CA . GLU A 1 106 ? 2.213 4.672 11.641 1 97.69 106 GLU A CA 1
ATOM 821 C C . GLU A 1 106 ? 2.531 6.055 12.203 1 97.69 106 GLU A C 1
ATOM 823 O O . GLU A 1 106 ? 2.051 6.422 13.281 1 97.69 106 GLU A O 1
ATOM 828 N N . GLY A 1 107 ? 3.379 6.75 11.445 1 97.25 107 GLY A N 1
ATOM 829 C CA . GLY A 1 107 ? 3.688 8.109 11.852 1 97.25 107 GLY A CA 1
ATOM 830 C C . GLY A 1 107 ? 2.471 9.016 11.883 1 97.25 107 GLY A C 1
ATOM 831 O O . GLY A 1 107 ? 2.305 9.812 12.812 1 97.25 107 GLY A O 1
ATOM 832 N N . LEU A 1 108 ? 1.638 8.898 10.953 1 97.69 108 LEU A N 1
ATOM 833 C CA . LEU A 1 108 ? 0.432 9.719 10.891 1 97.69 108 LEU A CA 1
ATOM 834 C C . LEU A 1 108 ? -0.542 9.344 12 1 97.69 108 LEU A C 1
ATOM 836 O O . LEU A 1 108 ? -1.151 10.219 12.617 1 97.69 108 LEU A O 1
ATOM 840 N N . MET A 1 109 ? -0.753 8.047 12.25 1 97.38 109 MET A N 1
ATOM 841 C CA . MET A 1 109 ? -1.653 7.586 13.305 1 97.38 109 MET A CA 1
ATOM 842 C C . MET A 1 109 ? -1.197 8.094 14.672 1 97.38 109 MET A C 1
ATOM 844 O O . MET A 1 109 ? -2.021 8.461 15.508 1 97.38 109 MET A O 1
ATOM 848 N N . LYS A 1 110 ? 0.077 8.102 14.844 1 96.88 110 LYS A N 1
ATOM 849 C CA . LYS A 1 110 ? 0.62 8.633 16.094 1 96.88 110 LYS A CA 1
ATOM 850 C C . LYS A 1 110 ? 0.322 10.125 16.219 1 96.88 110 LYS A C 1
ATOM 852 O O . LYS A 1 110 ? -0.096 10.586 17.297 1 96.88 110 LYS A O 1
ATOM 857 N N . ALA A 1 111 ? 0.553 10.891 15.148 1 96.19 111 ALA A N 1
ATOM 858 C CA . ALA A 1 111 ? 0.273 12.32 15.172 1 96.19 111 ALA A CA 1
ATOM 859 C C . ALA A 1 111 ? -1.205 12.586 15.445 1 96.19 111 ALA A C 1
ATOM 861 O O . ALA A 1 111 ? -1.55 13.508 16.203 1 96.19 111 ALA A O 1
ATOM 862 N N . ILE A 1 112 ? -2.047 11.805 14.914 1 95.88 112 ILE A N 1
ATOM 863 C CA . ILE A 1 112 ? -3.488 11.93 15.109 1 95.88 112 ILE A CA 1
ATOM 864 C C . ILE A 1 112 ? -3.848 11.617 16.562 1 95.88 112 ILE A C 1
ATOM 866 O O . ILE A 1 112 ? -4.586 12.375 17.203 1 95.88 112 ILE A O 1
ATOM 870 N N . ALA A 1 113 ? -3.357 10.531 17.062 1 93.94 113 ALA A N 1
ATOM 871 C CA . ALA A 1 113 ? -3.615 10.141 18.438 1 93.94 113 ALA A CA 1
ATOM 872 C C . ALA A 1 113 ? -3.16 11.219 19.406 1 93.94 113 ALA A C 1
ATOM 874 O O . ALA A 1 113 ? -3.873 11.547 20.359 1 93.94 113 ALA A O 1
ATOM 875 N N . ASP A 1 114 ? -2.004 11.781 19.172 1 90.31 114 ASP A N 1
ATOM 876 C CA . ASP A 1 114 ? -1.461 12.836 20.016 1 90.31 114 ASP A CA 1
ATOM 877 C C . ASP A 1 114 ? -2.373 14.062 20.016 1 90.31 114 ASP A C 1
ATOM 879 O O . ASP A 1 114 ? -2.516 14.742 21.031 1 90.31 114 ASP A O 1
ATOM 883 N N . SER A 1 115 ? -2.967 14.281 18.906 1 86 115 SER A N 1
ATOM 884 C CA . SER A 1 115 ? -3.836 15.445 18.781 1 86 115 SER A CA 1
ATOM 885 C C . SER A 1 115 ? -5.184 15.211 19.453 1 86 115 SER A C 1
ATOM 887 O O . SER A 1 115 ? -5.738 16.109 20.078 1 86 115 SER A O 1
ATOM 889 N N . LEU A 1 116 ? -5.719 14.062 19.406 1 83.25 116 LEU A N 1
ATOM 890 C CA . LEU A 1 116 ? -7.023 13.742 19.969 1 83.25 116 LEU A CA 1
ATOM 891 C C . LEU A 1 116 ? -6.945 13.664 21.5 1 83.25 116 LEU A C 1
ATOM 893 O O . LEU A 1 116 ? -7.922 13.969 22.188 1 83.25 116 LEU A O 1
ATOM 897 N N . ASN A 1 117 ? -5.863 13.258 22.031 1 76.19 117 ASN A N 1
ATOM 898 C CA . ASN A 1 117 ? -5.664 13.195 23.484 1 76.19 117 ASN A CA 1
ATOM 899 C C . ASN A 1 117 ? -5.613 14.586 24.094 1 76.19 117 ASN A C 1
ATOM 901 O O . ASN A 1 117 ? -6.004 14.773 25.25 1 76.19 117 ASN A O 1
ATOM 905 N N . GLU A 1 118 ? -5.285 15.578 23.375 1 68.19 118 GLU A N 1
ATOM 906 C CA . GLU A 1 118 ? -5.215 16.953 23.875 1 68.19 118 GLU A CA 1
ATOM 907 C C . GLU A 1 118 ? -6.598 17.594 23.938 1 68.19 118 GLU A C 1
ATOM 909 O O . GLU A 1 118 ? -6.883 18.375 24.844 1 68.19 118 GLU A O 1
ATOM 914 N N . THR A 1 119 ? -7.363 17.25 22.938 1 62.56 119 THR A N 1
ATOM 915 C CA . THR A 1 119 ? -8.703 17.828 22.938 1 62.56 119 THR A CA 1
ATOM 916 C C . THR A 1 119 ? -9.516 17.281 24.109 1 62.56 119 THR A C 1
ATOM 918 O O . THR A 1 119 ? -10.383 17.969 24.656 1 62.56 119 THR A O 1
ATOM 921 N N . ARG A 1 120 ? -9.203 16.031 24.688 1 55.5 120 ARG A N 1
ATOM 922 C CA . ARG A 1 120 ? -9.891 15.422 25.812 1 55.5 120 ARG A CA 1
ATOM 923 C C . ARG A 1 120 ? -9.297 15.891 27.141 1 55.5 120 ARG A C 1
ATOM 925 O O . ARG A 1 120 ? -9.922 15.758 28.188 1 55.5 120 ARG A O 1
ATOM 932 N N . LYS A 1 121 ? -8.117 16.359 27.078 1 56.78 121 LYS A N 1
ATOM 933 C CA . LYS A 1 121 ? -7.547 16.797 28.344 1 56.78 121 LYS A CA 1
ATOM 934 C C . LYS A 1 121 ? -8.328 17.984 28.922 1 56.78 121 LYS A C 1
ATOM 936 O O . LYS A 1 121 ? -8.539 18.984 28.234 1 56.78 121 LYS A O 1
ATOM 941 N N . PRO A 1 122 ? -9.258 17.672 29.828 1 48.16 122 PRO A N 1
ATOM 942 C CA . PRO A 1 122 ? -9.93 18.75 30.578 1 48.16 122 PRO A CA 1
ATOM 943 C C . PRO A 1 122 ? -8.984 19.891 30.953 1 48.16 122 PRO A C 1
ATOM 945 O O . PRO A 1 122 ? -7.785 19.656 31.125 1 48.16 122 PRO A O 1
ATOM 948 N N . SER A 1 123 ? -9.172 21.141 30.297 1 46.56 123 SER A N 1
ATOM 949 C CA . SER A 1 123 ? -8.602 22.297 30.969 1 46.56 123 SER A CA 1
ATOM 950 C C . SER A 1 123 ? -8.602 22.125 32.469 1 46.56 123 SER A C 1
ATOM 952 O O . SER A 1 123 ? -9.445 22.703 33.156 1 46.56 123 SER A O 1
ATOM 954 N N . LEU A 1 124 ? -8.508 21.031 32.969 1 42.5 124 LEU A N 1
ATOM 955 C CA . LEU A 1 124 ? -8.477 20.953 34.438 1 42.5 124 LEU A CA 1
ATOM 956 C C . LEU A 1 124 ? -7.465 21.938 35 1 42.5 124 LEU A C 1
ATOM 958 O O . LEU A 1 124 ? -6.531 21.547 35.688 1 42.5 124 LEU A O 1
ATOM 962 N N . THR A 1 125 ? -7.043 23.016 34.25 1 40.75 125 THR A N 1
ATOM 963 C CA . THR A 1 125 ? -6.359 23.969 35.125 1 40.75 125 THR A CA 1
ATOM 964 C C . THR A 1 125 ? -7.195 24.25 36.375 1 40.75 125 THR A C 1
ATOM 966 O O . THR A 1 125 ? -8.375 24.609 36.281 1 40.75 125 THR A O 1
ATOM 969 N N . TYR A 1 126 ? -6.938 23.531 37.562 1 40.59 126 TYR A N 1
ATOM 970 C CA . TYR A 1 126 ? -7.152 23.812 38.969 1 40.59 126 TYR A CA 1
ATOM 971 C C . TYR A 1 126 ? -7.133 25.312 39.25 1 40.59 126 TYR A C 1
ATOM 973 O O . TYR A 1 126 ? -6.07 25.938 39.188 1 40.59 126 TYR A O 1
ATOM 981 N N . GLY A 1 127 ? -7.941 26.109 38.781 1 40.06 127 GLY A N 1
ATOM 982 C CA . GLY A 1 127 ? -8.016 27.328 39.594 1 40.06 127 GLY A CA 1
ATOM 983 C C . GLY A 1 127 ? -8 27.062 41.062 1 40.06 127 GLY A C 1
ATOM 984 O O . GLY A 1 127 ? -8.305 25.938 41.5 1 40.06 127 GLY A O 1
ATOM 985 N N . PRO A 1 128 ? -7.172 27.75 41.938 1 41.81 128 PRO A N 1
ATOM 986 C CA . PRO A 1 128 ? -6.965 27.531 43.375 1 41.81 128 PRO A CA 1
ATOM 987 C C . PRO A 1 128 ? -8.25 27.141 44.094 1 41.81 128 PRO A C 1
ATOM 989 O O . PRO A 1 128 ? -8.195 26.547 45.188 1 41.81 128 PRO A O 1
ATOM 992 N N . GLY A 1 129 ? -9.391 27.766 43.844 1 41.09 129 GLY A N 1
ATOM 993 C CA . GLY A 1 129 ? -10.445 27.719 44.844 1 41.09 129 GLY A CA 1
ATOM 994 C C . GLY A 1 129 ? -11.266 26.453 44.781 1 41.09 129 GLY A C 1
ATOM 995 O O . GLY A 1 129 ? -12.336 26.375 45.375 1 41.09 129 GLY A O 1
ATOM 996 N N . ALA A 1 130 ? -11.219 25.656 43.812 1 39.62 130 ALA A N 1
ATOM 997 C CA . ALA A 1 130 ? -12.266 24.641 43.844 1 39.62 130 ALA A CA 1
ATOM 998 C C . ALA A 1 130 ? -11.977 23.594 44.938 1 39.62 130 ALA A C 1
ATOM 1000 O O . ALA A 1 130 ? -10.977 22.875 44.844 1 39.62 130 ALA A O 1
ATOM 1001 N N . SER A 1 131 ? -12.398 23.969 46.156 1 39.81 131 SER A N 1
ATOM 1002 C CA . SER A 1 131 ? -12.5 23.156 47.375 1 39.81 131 SER A CA 1
ATOM 1003 C C . SER A 1 131 ? -13.102 21.781 47.062 1 39.81 131 SER A C 1
ATOM 1005 O O . SER A 1 131 ? -14.211 21.688 46.531 1 39.81 131 SER A O 1
ATOM 1007 N N . ILE A 1 132 ? -12.352 20.891 46.594 1 37.28 132 ILE A N 1
ATOM 1008 C CA . ILE A 1 132 ? -12.703 19.469 46.562 1 37.28 132 ILE A CA 1
ATOM 1009 C C . ILE A 1 132 ? -13.461 19.078 47.812 1 37.28 132 ILE A C 1
ATOM 1011 O O . ILE A 1 132 ? -12.883 19.078 48.906 1 37.28 132 ILE A O 1
ATOM 1015 N N . ARG A 1 133 ? -14.656 19.609 48 1 35.81 133 ARG A N 1
ATOM 1016 C CA . ARG A 1 133 ? -15.422 19.047 49.094 1 35.81 133 ARG A CA 1
ATOM 1017 C C . ARG A 1 133 ? -15.508 17.531 49 1 35.81 133 ARG A C 1
ATOM 1019 O O . ARG A 1 133 ? -15.922 17 47.969 1 35.81 133 ARG A O 1
ATOM 1026 N N . ASP A 1 134 ? -14.477 16.844 49.562 1 35.09 134 ASP A N 1
ATOM 1027 C CA . ASP A 1 134 ? -14.492 15.43 49.938 1 35.09 134 ASP A CA 1
ATOM 1028 C C . ASP A 1 134 ? -15.898 14.961 50.281 1 35.09 134 ASP A C 1
ATOM 1030 O O . ASP A 1 134 ? -16.5 15.453 51.25 1 35.09 134 ASP A O 1
ATOM 1034 N N . ARG A 1 135 ? -16.719 14.742 49.25 1 36.31 135 ARG A N 1
ATOM 1035 C CA . ARG A 1 135 ? -18.016 14.125 49.531 1 36.31 135 ARG A CA 1
ATOM 1036 C C . ARG A 1 135 ? -17.859 12.938 50.469 1 36.31 135 ARG A C 1
ATOM 1038 O O . ARG A 1 135 ? -17.109 12.008 50.219 1 36.31 135 ARG A O 1
ATOM 1045 N N . ALA A 1 136 ? -18.094 13.227 51.719 1 35.06 136 ALA A N 1
ATOM 1046 C CA . ALA A 1 136 ? -18.234 12.289 52.844 1 35.06 136 ALA A CA 1
ATOM 1047 C C . ALA A 1 136 ? -19.141 11.125 52.469 1 35.06 136 ALA A C 1
ATOM 1049 O O . ALA A 1 136 ? -20.234 11.328 51.938 1 35.06 136 ALA A O 1
ATOM 1050 N N . PRO A 1 137 ? -18.516 9.898 52.156 1 38.97 137 PRO A N 1
ATOM 1051 C CA . PRO A 1 137 ? -19.312 8.688 51.969 1 38.97 137 PRO A CA 1
ATOM 1052 C C . PRO A 1 137 ? -20.422 8.523 53 1 38.97 137 PRO A C 1
ATOM 1054 O O . PRO A 1 137 ? -20.141 8.531 54.219 1 38.97 137 PRO A O 1
ATOM 1057 N N . GLN A 1 138 ? -21.578 9.18 52.906 1 36.31 138 GLN A N 1
ATOM 1058 C CA . GLN A 1 138 ? -22.688 8.922 53.812 1 36.31 138 GLN A CA 1
ATOM 1059 C C . GLN A 1 138 ? -22.969 7.422 53.938 1 36.31 138 GLN A C 1
ATOM 1061 O O . GLN A 1 138 ? -23.094 6.727 52.906 1 36.31 138 GLN A O 1
ATOM 1066 N N . SER A 1 139 ? -22.344 6.852 54.969 1 39.25 139 SER A N 1
ATOM 1067 C CA . SER A 1 139 ? -22.594 5.516 55.5 1 39.25 139 SER A CA 1
ATOM 1068 C C . SER A 1 139 ? -24.078 5.207 55.562 1 39.25 139 SER A C 1
ATOM 1070 O O . SER A 1 139 ? -24.859 5.973 56.125 1 39.25 139 SER A O 1
ATOM 1072 N N . LEU A 1 140 ? -24.656 4.809 54.375 1 33.72 140 LEU A N 1
ATOM 1073 C CA . LEU A 1 140 ? -26.031 4.336 54.312 1 33.72 140 LEU A CA 1
ATOM 1074 C C . LEU A 1 140 ? -26.312 3.318 55.406 1 33.72 140 LEU A C 1
ATOM 1076 O O . LEU A 1 140 ? -25.609 2.312 55.531 1 33.72 140 LEU A O 1
ATOM 1080 N N . ASN A 1 141 ? -26.578 3.768 56.656 1 35.88 141 ASN A N 1
ATOM 1081 C CA . ASN A 1 141 ? -27.078 3.047 57.812 1 35.88 141 ASN A CA 1
ATOM 1082 C C . ASN A 1 141 ? -28.297 2.203 57.5 1 35.88 141 ASN A C 1
ATOM 1084 O O . ASN A 1 141 ? -29.359 2.742 57.188 1 35.88 141 ASN A O 1
ATOM 1088 N N . TYR A 1 142 ? -28.078 1.324 56.5 1 31.58 142 TYR A N 1
ATOM 1089 C CA . TYR A 1 142 ? -29.219 0.436 56.281 1 31.58 142 TYR A CA 1
ATOM 1090 C C . TYR A 1 142 ? -29.625 -0.246 57.562 1 31.58 142 TYR A C 1
ATOM 1092 O O . TYR A 1 142 ? -28.812 -0.927 58.219 1 31.58 142 TYR A O 1
ATOM 1100 N N . GLY A 1 143 ? -30.312 0.45 58.406 1 34.84 143 GLY A N 1
ATOM 1101 C CA . GLY A 1 143 ? -31.016 -0.05 59.594 1 34.84 143 GLY A CA 1
ATOM 1102 C C . GLY A 1 143 ? -31.797 -1.326 59.312 1 34.84 143 GLY A C 1
ATOM 1103 O O . GLY A 1 143 ? -32.719 -1.332 58.531 1 34.84 143 GLY A O 1
ATOM 1104 N N . LEU A 1 144 ? -31 -2.395 59.125 1 29.36 144 LEU A N 1
ATOM 1105 C CA . LEU A 1 144 ? -31.641 -3.705 59.125 1 29.36 144 LEU A CA 1
ATOM 1106 C C . LEU A 1 144 ? -32.438 -3.91 60.406 1 29.36 144 LEU A C 1
ATOM 1108 O O . LEU A 1 144 ? -31.891 -3.949 61.5 1 29.36 144 LEU A O 1
ATOM 1112 N N . LYS A 1 145 ? -33.531 -3.285 60.469 1 25.44 145 LYS A N 1
ATOM 1113 C CA . LYS A 1 145 ? -34.5 -3.621 61.5 1 25.44 145 LYS A CA 1
ATOM 1114 C C . LYS A 1 145 ? -34.906 -5.094 61.438 1 25.44 145 LYS A C 1
ATOM 1116 O O . LYS A 1 145 ? -35.625 -5.598 62.312 1 25.44 145 LYS A O 1
ATOM 1121 N N . ALA A 1 146 ? -34.062 -6.215 61.125 1 22.73 146 ALA A N 1
ATOM 1122 C CA . ALA A 1 146 ? -34.625 -7.414 61.75 1 22.73 146 ALA A CA 1
ATOM 1123 C C . ALA A 1 146 ? -34.219 -7.48 63.219 1 22.73 146 ALA A C 1
ATOM 1125 O O . ALA A 1 146 ? -33.156 -6.953 63.625 1 22.73 146 ALA A O 1
ATOM 1126 N N . MET B 1 1 ? -9.836 -22.672 -3.934 1 63.19 1 MET B N 1
ATOM 1127 C CA . MET B 1 1 ? -9.734 -22.469 -5.375 1 63.19 1 MET B CA 1
ATOM 1128 C C . MET B 1 1 ? -8.461 -23.109 -5.926 1 63.19 1 MET B C 1
ATOM 1130 O O . MET B 1 1 ? -7.383 -22.922 -5.367 1 63.19 1 MET B O 1
ATOM 1134 N N . SER B 1 2 ? -8.547 -24.25 -6.375 1 78.94 2 SER B N 1
ATOM 1135 C CA . SER B 1 2 ? -7.367 -24.922 -6.922 1 78.94 2 SER B CA 1
ATOM 1136 C C . SER B 1 2 ? -7.406 -24.953 -8.445 1 78.94 2 SER B C 1
ATOM 1138 O O . SER B 1 2 ? -8.477 -24.844 -9.047 1 78.94 2 SER B O 1
ATOM 1140 N N . ILE B 1 3 ? -6.277 -24.859 -9.055 1 86.88 3 ILE B N 1
ATOM 1141 C CA . ILE B 1 3 ? -6.168 -25.016 -10.5 1 86.88 3 ILE B CA 1
ATOM 1142 C C . ILE B 1 3 ? -6.52 -26.438 -10.898 1 86.88 3 ILE B C 1
ATOM 1144 O O . ILE B 1 3 ? -5.953 -27.391 -10.367 1 86.88 3 ILE B O 1
ATOM 1148 N N . SER B 1 4 ? -7.617 -26.625 -11.656 1 86.81 4 SER B N 1
ATOM 1149 C CA . SER B 1 4 ? -7.945 -27.906 -12.297 1 86.81 4 SER B CA 1
ATOM 1150 C C . SER B 1 4 ? -7.465 -27.922 -13.75 1 86.81 4 SER B C 1
ATOM 1152 O O . SER B 1 4 ? -7.906 -27.125 -14.57 1 86.81 4 SER B O 1
ATOM 1154 N N . ALA B 1 5 ? -6.465 -28.906 -14.078 1 90.56 5 ALA B N 1
ATOM 1155 C CA . ALA B 1 5 ? -5.852 -28.906 -15.398 1 90.56 5 ALA B CA 1
ATOM 1156 C C . ALA B 1 5 ? -5.953 -30.297 -16.047 1 90.56 5 ALA B C 1
ATOM 1158 O O . ALA B 1 5 ? -5.891 -31.312 -15.367 1 90.56 5 ALA B O 1
ATOM 1159 N N . ARG B 1 6 ? -6.129 -30.375 -17.312 1 90.19 6 ARG B N 1
ATOM 1160 C CA . ARG B 1 6 ? -6.281 -31.594 -18.078 1 90.19 6 ARG B CA 1
ATOM 1161 C C . ARG B 1 6 ? -4.934 -32.281 -18.312 1 90.19 6 ARG B C 1
ATOM 1163 O O . ARG B 1 6 ? -4.867 -33.5 -18.469 1 90.19 6 ARG B O 1
ATOM 1170 N N . ASP B 1 7 ? -3.953 -31.484 -18.516 1 92.62 7 ASP B N 1
ATOM 1171 C CA . ASP B 1 7 ? -2.582 -31.938 -18.719 1 92.62 7 ASP B CA 1
ATOM 1172 C C . ASP B 1 7 ? -1.58 -30.859 -18.297 1 92.62 7 ASP B C 1
ATOM 1174 O O . ASP B 1 7 ? -1.967 -29.828 -17.766 1 92.62 7 ASP B O 1
ATOM 1178 N N . ALA B 1 8 ? -0.396 -31.172 -18.516 1 94.56 8 ALA B N 1
ATOM 1179 C CA . ALA B 1 8 ? 0.678 -30.312 -18.016 1 94.56 8 ALA B CA 1
ATOM 1180 C C . ALA B 1 8 ? 0.641 -28.953 -18.703 1 94.56 8 ALA B C 1
ATOM 1182 O O . ALA B 1 8 ? 0.889 -27.922 -18.062 1 94.56 8 ALA B O 1
ATOM 1183 N N . ASP B 1 9 ? 0.342 -28.875 -19.953 1 95.62 9 ASP B N 1
ATOM 1184 C CA . ASP B 1 9 ? 0.3 -27.609 -20.672 1 95.62 9 ASP B CA 1
ATOM 1185 C C . ASP B 1 9 ? -0.878 -26.75 -20.203 1 95.62 9 ASP B C 1
ATOM 1187 O O . ASP B 1 9 ? -0.763 -25.531 -20.109 1 95.62 9 ASP B O 1
ATOM 1191 N N . ASP B 1 10 ? -1.906 -27.406 -19.938 1 95.75 10 ASP B N 1
ATOM 1192 C CA . ASP B 1 10 ? -3.059 -26.703 -19.406 1 95.75 10 ASP B CA 1
ATOM 1193 C C . ASP B 1 10 ? -2.752 -26.109 -18.031 1 95.75 10 ASP B C 1
ATOM 1195 O O . ASP B 1 10 ? -3.121 -24.984 -17.734 1 95.75 10 ASP B O 1
ATOM 1199 N N . TYR B 1 11 ? -2.17 -26.906 -17.188 1 95.88 11 TYR B N 1
ATOM 1200 C CA . TYR B 1 11 ? -1.755 -26.438 -15.859 1 95.88 11 TYR B CA 1
ATOM 1201 C C . TYR B 1 11 ? -0.816 -25.25 -15.977 1 95.88 11 TYR B C 1
ATOM 1203 O O . TYR B 1 11 ? -1.01 -24.234 -15.305 1 95.88 11 TYR B O 1
ATOM 1211 N N . ALA B 1 12 ? 0.158 -25.312 -16.828 1 96.62 12 ALA B N 1
ATOM 1212 C CA . ALA B 1 12 ? 1.124 -24.234 -17.047 1 96.62 12 ALA B CA 1
ATOM 1213 C C . ALA B 1 12 ? 0.432 -22.969 -17.516 1 96.62 12 ALA B C 1
ATOM 1215 O O . ALA B 1 12 ? 0.777 -21.859 -17.078 1 96.62 12 ALA B O 1
ATOM 1216 N N . ALA B 1 13 ? -0.497 -23.141 -18.375 1 96.69 13 ALA B N 1
ATOM 1217 C CA . ALA B 1 13 ? -1.22 -21.984 -18.922 1 96.69 13 ALA B CA 1
ATOM 1218 C C . ALA B 1 13 ? -2.002 -21.266 -17.812 1 96.69 13 ALA B C 1
ATOM 1220 O O . ALA B 1 13 ? -2.031 -20.031 -17.766 1 96.69 13 ALA B O 1
ATOM 1221 N N . GLN B 1 14 ? -2.592 -22.047 -16.953 1 96.62 14 GLN B N 1
ATOM 1222 C CA . GLN B 1 14 ? -3.367 -21.469 -15.867 1 96.62 14 GLN B CA 1
ATOM 1223 C C . GLN B 1 14 ? -2.457 -20.781 -14.852 1 96.62 14 GLN B C 1
ATOM 1225 O O . GLN B 1 14 ? -2.781 -19.703 -14.352 1 96.62 14 GLN B O 1
ATOM 1230 N N . LEU B 1 15 ? -1.333 -21.359 -14.586 1 96.5 15 LEU B N 1
ATOM 1231 C CA . LEU B 1 15 ? -0.346 -20.75 -13.703 1 96.5 15 LEU B CA 1
ATOM 1232 C C . LEU B 1 15 ? 0.163 -19.438 -14.281 1 96.5 15 LEU B C 1
ATOM 1234 O O . LEU B 1 15 ? 0.395 -18.484 -13.547 1 96.5 15 LEU B O 1
ATOM 1238 N N . LEU B 1 16 ? 0.335 -19.484 -15.586 1 97.62 16 LEU B N 1
ATOM 1239 C CA . LEU B 1 16 ? 0.795 -18.281 -16.281 1 97.62 16 LEU B CA 1
ATOM 1240 C C . LEU B 1 16 ? -0.202 -17.141 -16.109 1 97.62 16 LEU B C 1
ATOM 1242 O O . LEU B 1 16 ? 0.182 -16.016 -15.766 1 97.62 16 LEU B O 1
ATOM 1246 N N . VAL B 1 17 ? -1.436 -17.422 -16.312 1 96.69 17 VAL B N 1
ATOM 1247 C CA . VAL B 1 17 ? -2.48 -16.406 -16.188 1 96.69 17 VAL B CA 1
ATOM 1248 C C . VAL B 1 17 ? -2.537 -15.883 -14.766 1 96.69 17 VAL B C 1
ATOM 1250 O O . VAL B 1 17 ? -2.613 -14.672 -14.539 1 96.69 17 VAL B O 1
ATOM 1253 N N . LEU B 1 18 ? -2.51 -16.812 -13.758 1 96.25 18 LEU B N 1
ATOM 1254 C CA . LEU B 1 18 ? -2.512 -16.438 -12.344 1 96.25 18 LEU B CA 1
ATOM 1255 C C . LEU B 1 18 ? -1.361 -15.484 -12.023 1 96.25 18 LEU B C 1
ATOM 1257 O O . LEU B 1 18 ? -1.571 -14.43 -11.43 1 96.25 18 LEU B O 1
ATOM 1261 N N . THR B 1 19 ? -0.188 -15.836 -12.453 1 97.5 19 THR B N 1
ATOM 1262 C CA . THR B 1 19 ? 1.023 -15.078 -12.156 1 97.5 19 THR B CA 1
ATOM 1263 C C . THR B 1 19 ? 0.975 -13.711 -12.828 1 97.5 19 THR B C 1
ATOM 1265 O O . THR B 1 19 ? 1.328 -12.703 -12.211 1 97.5 19 THR B O 1
ATOM 1268 N N . GLU B 1 20 ? 0.514 -13.633 -14.023 1 97.25 20 GLU B N 1
ATOM 1269 C CA . GLU B 1 20 ? 0.445 -12.375 -14.758 1 97.25 20 GLU B CA 1
ATOM 1270 C C . GLU B 1 20 ? -0.598 -11.438 -14.156 1 97.25 20 GLU B C 1
ATOM 1272 O O . GLU B 1 20 ? -0.364 -10.234 -14.039 1 97.25 20 GLU B O 1
ATOM 1277 N N . ARG B 1 21 ? -1.732 -12.008 -13.742 1 94.44 21 ARG B N 1
ATOM 1278 C CA . ARG B 1 21 ? -2.775 -11.195 -13.133 1 94.44 21 ARG B CA 1
ATOM 1279 C C . ARG B 1 21 ? -2.322 -10.633 -11.789 1 94.44 21 ARG B C 1
ATOM 1281 O O . ARG B 1 21 ? -2.564 -9.469 -11.484 1 94.44 21 ARG B O 1
ATOM 1288 N N . LEU B 1 22 ? -1.701 -11.508 -11.008 1 94.5 22 LEU B N 1
ATOM 1289 C CA . LEU B 1 22 ? -1.188 -11.055 -9.719 1 94.5 22 LEU B CA 1
ATOM 1290 C C . LEU B 1 22 ? -0.105 -10 -9.906 1 94.5 22 LEU B C 1
ATOM 1292 O O . LEU B 1 22 ? -0.068 -9.008 -9.18 1 94.5 22 LEU B O 1
ATOM 1296 N N . THR B 1 23 ? 0.732 -10.148 -10.945 1 96.88 23 THR B N 1
ATOM 1297 C CA . THR B 1 23 ? 1.763 -9.164 -11.266 1 96.88 23 THR B CA 1
ATOM 1298 C C . THR B 1 23 ? 1.138 -7.82 -11.625 1 96.88 23 THR B C 1
ATOM 1300 O O . THR B 1 23 ? 1.602 -6.773 -11.164 1 96.88 23 THR B O 1
ATOM 1303 N N . GLU B 1 24 ? 0.152 -7.891 -12.383 1 93.69 24 GLU B N 1
ATOM 1304 C CA . GLU B 1 24 ? -0.538 -6.668 -12.781 1 93.69 24 GLU B CA 1
ATOM 1305 C C . GLU B 1 24 ? -1.104 -5.934 -11.57 1 93.69 24 GLU B C 1
ATOM 1307 O O . GLU B 1 24 ? -0.934 -4.719 -11.445 1 93.69 24 GLU B O 1
ATOM 1312 N N . ARG B 1 25 ? -1.737 -6.691 -10.695 1 92 25 ARG B N 1
ATOM 1313 C CA . ARG B 1 25 ? -2.332 -6.086 -9.508 1 92 25 ARG B CA 1
ATOM 1314 C C . ARG B 1 25 ? -1.262 -5.477 -8.609 1 92 25 ARG B C 1
ATOM 1316 O O . ARG B 1 25 ? -1.412 -4.352 -8.133 1 92 25 ARG B O 1
ATOM 1323 N N . LEU B 1 26 ? -0.193 -6.199 -8.391 1 94.88 26 LEU B N 1
ATOM 1324 C CA . LEU B 1 26 ? 0.88 -5.691 -7.539 1 94.88 26 LEU B CA 1
ATOM 1325 C C . LEU B 1 26 ? 1.545 -4.477 -8.172 1 94.88 26 LEU B C 1
ATOM 1327 O O . LEU B 1 26 ? 1.982 -3.562 -7.469 1 94.88 26 LEU B O 1
ATOM 1331 N N . THR B 1 27 ? 1.601 -4.461 -9.492 1 93.94 27 THR B N 1
ATOM 1332 C CA . THR B 1 27 ? 2.164 -3.314 -10.195 1 93.94 27 THR B CA 1
ATOM 1333 C C . THR B 1 27 ? 1.33 -2.062 -9.938 1 93.94 27 THR B C 1
ATOM 1335 O O . THR B 1 27 ? 1.87 -1.011 -9.586 1 93.94 27 THR B O 1
ATOM 1338 N N . ASP B 1 28 ? 0.045 -2.199 -10.047 1 88 28 ASP B N 1
ATOM 1339 C CA . ASP B 1 28 ? -0.859 -1.077 -9.82 1 88 28 ASP B CA 1
ATOM 1340 C C . ASP B 1 28 ? -0.73 -0.547 -8.398 1 88 28 ASP B C 1
ATOM 1342 O O . ASP B 1 28 ? -0.649 0.665 -8.18 1 88 28 ASP B O 1
ATOM 1346 N N . GLU B 1 29 ? -0.783 -1.479 -7.422 1 90.25 29 GLU B N 1
ATOM 1347 C CA . GLU B 1 29 ? -0.648 -1.097 -6.02 1 90.25 29 GLU B CA 1
ATOM 1348 C C . GLU B 1 29 ? 0.685 -0.4 -5.762 1 90.25 29 GLU B C 1
ATOM 1350 O O . GLU B 1 29 ? 0.73 0.643 -5.105 1 90.25 29 GLU B O 1
ATOM 1355 N N . THR B 1 30 ? 1.762 -0.922 -6.355 1 92.69 30 THR B N 1
ATOM 1356 C CA . THR B 1 30 ? 3.1 -0.374 -6.168 1 92.69 30 THR B CA 1
ATOM 1357 C C . THR B 1 30 ? 3.195 1.033 -6.75 1 92.69 30 THR B C 1
ATOM 1359 O O . THR B 1 30 ? 3.74 1.938 -6.113 1 92.69 30 THR B O 1
ATOM 1362 N N . GLU B 1 31 ? 2.664 1.186 -7.887 1 88.56 31 GLU B N 1
ATOM 1363 C CA . GLU B 1 31 ? 2.705 2.49 -8.539 1 88.56 31 GLU B CA 1
ATOM 1364 C C . GLU B 1 31 ? 1.952 3.539 -7.73 1 88.56 31 GLU B C 1
ATOM 1366 O O . GLU B 1 31 ? 2.4 4.684 -7.613 1 88.56 31 GLU B O 1
ATOM 1371 N N . ALA B 1 32 ? 0.824 3.15 -7.199 1 86 32 ALA B N 1
ATOM 1372 C CA . ALA B 1 32 ? 0.051 4.078 -6.375 1 86 32 ALA B CA 1
ATOM 1373 C C . ALA B 1 32 ? 0.813 4.453 -5.109 1 86 32 ALA B C 1
ATOM 1375 O O . ALA B 1 32 ? 0.745 5.598 -4.652 1 86 32 ALA B O 1
ATOM 1376 N N . LEU B 1 33 ? 1.486 3.482 -4.559 1 90.5 33 LEU B N 1
ATOM 1377 C CA . LEU B 1 33 ? 2.248 3.727 -3.34 1 90.5 33 LEU B CA 1
ATOM 1378 C C . LEU B 1 33 ? 3.5 4.547 -3.635 1 90.5 33 LEU B C 1
ATOM 1380 O O . LEU B 1 33 ? 3.965 5.305 -2.783 1 90.5 33 LEU B O 1
ATOM 1384 N N . GLU B 1 34 ? 3.941 4.23 -4.938 1 86.12 34 GLU B N 1
ATOM 1385 C CA . GLU B 1 34 ? 5.152 4.934 -5.34 1 86.12 34 GLU B CA 1
ATOM 1386 C C . GLU B 1 34 ? 4.82 6.254 -6.031 1 86.12 34 GLU B C 1
ATOM 1388 O O . GLU B 1 34 ? 5.68 7.129 -6.156 1 86.12 34 GLU B O 1
ATOM 1393 N N . ALA B 1 35 ? 3.449 6.047 -7.09 1 64.94 35 ALA B N 1
ATOM 1394 C CA . ALA B 1 35 ? 3.01 7.102 -7.996 1 64.94 35 ALA B CA 1
ATOM 1395 C C . ALA B 1 35 ? 3.078 8.469 -7.32 1 64.94 35 ALA B C 1
ATOM 1397 O O . ALA B 1 35 ? 2.42 8.695 -6.305 1 64.94 35 ALA B O 1
ATOM 1398 N N . HIS B 1 36 ? 4.191 9.086 -7.453 1 49.06 36 HIS B N 1
ATOM 1399 C CA . HIS B 1 36 ? 4.242 10.539 -7.602 1 49.06 36 HIS B CA 1
ATOM 1400 C C . HIS B 1 36 ? 3.273 11.016 -8.68 1 49.06 36 HIS B C 1
ATOM 1402 O O . HIS B 1 36 ? 3.068 10.336 -9.688 1 49.06 36 HIS B O 1
ATOM 1408 N N . ARG B 1 37 ? 2.148 11.773 -8.562 1 44.88 37 ARG B N 1
ATOM 1409 C CA . ARG B 1 37 ? 1.321 12.375 -9.609 1 44.88 37 ARG B CA 1
ATOM 1410 C C . ARG B 1 37 ? 2.135 12.633 -10.867 1 44.88 37 ARG B C 1
ATOM 1412 O O . ARG B 1 37 ? 3.268 13.117 -10.797 1 44.88 37 ARG B O 1
ATOM 1419 N N . PRO B 1 38 ? 1.788 12.023 -12.102 1 40.25 38 PRO B N 1
ATOM 1420 C CA . PRO B 1 38 ? 2.371 12.477 -13.359 1 40.25 38 PRO B CA 1
ATOM 1421 C C . PRO B 1 38 ? 2.582 13.992 -13.406 1 40.25 38 PRO B C 1
ATOM 1423 O O . PRO B 1 38 ? 2.875 14.547 -14.469 1 40.25 38 PRO B O 1
ATOM 1426 N N . LEU B 1 39 ? 1.848 14.852 -12.945 1 43.84 39 LEU B N 1
ATOM 1427 C CA . LEU B 1 39 ? 2.309 16.047 -13.633 1 43.84 39 LEU B CA 1
ATOM 1428 C C . LEU B 1 39 ? 3.83 16.094 -13.695 1 43.84 39 LEU B C 1
ATOM 1430 O O . LEU B 1 39 ? 4.41 16.188 -14.781 1 43.84 39 LEU B O 1
ATOM 1434 N N . ASP B 1 40 ? 4.734 17.188 -13.336 1 44.09 40 ASP B N 1
ATOM 1435 C CA . ASP B 1 40 ? 6.188 17.203 -13.492 1 44.09 40 ASP B CA 1
ATOM 1436 C C . ASP B 1 40 ? 6.824 16.016 -12.766 1 44.09 40 ASP B C 1
ATOM 1438 O O . ASP B 1 40 ? 6.426 15.688 -11.648 1 44.09 40 ASP B O 1
ATOM 1442 N N . ILE B 1 41 ? 7.488 14.867 -13.422 1 39.81 41 ILE B N 1
ATOM 1443 C CA . ILE B 1 41 ? 8.133 13.57 -13.219 1 39.81 41 ILE B CA 1
ATOM 1444 C C . ILE B 1 41 ? 8.547 13.43 -11.758 1 39.81 41 ILE B C 1
ATOM 1446 O O . ILE B 1 41 ? 8.312 12.383 -11.141 1 39.81 41 ILE B O 1
ATOM 1450 N N . ARG B 1 42 ? 9.742 13.992 -11.445 1 40.19 42 ARG B N 1
ATOM 1451 C CA . ARG B 1 42 ? 10.727 13.812 -10.383 1 40.19 42 ARG B CA 1
ATOM 1452 C C . ARG B 1 42 ? 10.102 14.008 -9.008 1 40.19 42 ARG B C 1
ATOM 1454 O O . ARG B 1 42 ? 10.664 13.602 -7.996 1 40.19 42 ARG B O 1
ATOM 1461 N N . GLU B 1 43 ? 9.156 14.898 -8.727 1 42.16 43 GLU B N 1
ATOM 1462 C CA . GLU B 1 43 ? 8.906 15.469 -7.41 1 42.16 43 GLU B CA 1
ATOM 1463 C C . GLU B 1 43 ? 7.945 14.594 -6.605 1 42.16 43 GLU B C 1
ATOM 1465 O O . GLU B 1 43 ? 7.586 14.93 -5.477 1 42.16 43 GLU B O 1
ATOM 1470 N N . SER B 1 44 ? 7.289 13.398 -7.051 1 45.44 44 SER B N 1
ATOM 1471 C CA . SER B 1 44 ? 6.062 12.82 -6.516 1 45.44 44 SER B CA 1
ATOM 1472 C C . SER B 1 44 ? 6.34 11.977 -5.273 1 45.44 44 SER B C 1
ATOM 1474 O O . SER B 1 44 ? 5.602 12.055 -4.289 1 45.44 44 SER B O 1
ATOM 1476 N N . VAL B 1 45 ? 6.98 10.75 -5.496 1 48.66 45 VAL B N 1
ATOM 1477 C CA . VAL B 1 45 ? 7.066 9.797 -4.395 1 48.66 45 VAL B CA 1
ATOM 1478 C C . VAL B 1 45 ? 7.504 10.516 -3.121 1 48.66 45 VAL B C 1
ATOM 1480 O O . VAL B 1 45 ? 6.918 10.32 -2.053 1 48.66 45 VAL B O 1
ATOM 1483 N N . GLU B 1 46 ? 8.312 11.375 -3.354 1 67.25 46 GLU B N 1
ATOM 1484 C CA . GLU B 1 46 ? 8.859 12.133 -2.232 1 67.25 46 GLU B CA 1
ATOM 1485 C C . GLU B 1 46 ? 7.832 13.102 -1.657 1 67.25 46 GLU B C 1
ATOM 1487 O O . GLU B 1 46 ? 7.918 13.484 -0.489 1 67.25 46 GLU B O 1
ATOM 1492 N N . GLU B 1 47 ? 6.566 12.734 -2.373 1 79.5 47 GLU B N 1
ATOM 1493 C CA . GLU B 1 47 ? 5.625 13.781 -1.981 1 79.5 47 GLU B CA 1
ATOM 1494 C C . GLU B 1 47 ? 4.84 13.375 -0.737 1 79.5 47 GLU B C 1
ATOM 1496 O O . GLU B 1 47 ? 4.746 14.148 0.222 1 79.5 47 GLU B O 1
ATOM 1501 N N . THR B 1 48 ? 4.309 12.016 -0.766 1 90.06 48 THR B N 1
ATOM 1502 C CA . THR B 1 48 ? 3.525 11.602 0.395 1 90.06 48 THR B CA 1
ATOM 1503 C C . THR B 1 48 ? 4.387 11.594 1.652 1 90.06 48 THR B C 1
ATOM 1505 O O . THR B 1 48 ? 3.941 12.008 2.723 1 90.06 48 THR B O 1
ATOM 1508 N N . ARG B 1 49 ? 5.523 11.109 1.454 1 89.44 49 ARG B N 1
ATOM 1509 C CA . ARG B 1 49 ? 6.461 11.094 2.572 1 89.44 49 ARG B CA 1
ATOM 1510 C C . ARG B 1 49 ? 6.746 12.508 3.07 1 89.44 49 ARG B C 1
ATOM 1512 O O . ARG B 1 49 ? 6.707 12.766 4.273 1 89.44 49 ARG B O 1
ATOM 1519 N N . SER B 1 50 ? 7.031 13.406 2.107 1 89.94 50 SER B N 1
ATOM 1520 C CA . SER B 1 50 ? 7.336 14.789 2.463 1 89.94 50 SER B CA 1
ATOM 1521 C C . SER B 1 50 ? 6.133 15.477 3.096 1 89.94 50 SER B C 1
ATOM 1523 O O . SER B 1 50 ? 6.266 16.172 4.109 1 89.94 50 SER B O 1
ATOM 1525 N N . LEU B 1 51 ? 4.957 15.266 2.502 1 92.94 51 LEU B N 1
ATOM 1526 C CA . LEU B 1 51 ? 3.73 15.836 3.049 1 92.94 51 LEU B CA 1
ATOM 1527 C C . LEU B 1 51 ? 3.449 15.281 4.441 1 92.94 51 LEU B C 1
ATOM 1529 O O . LEU B 1 51 ? 3.035 16.016 5.336 1 92.94 51 LEU B O 1
ATOM 1533 N N . SER B 1 52 ? 3.65 14.023 4.594 1 94.81 52 SER B N 1
ATOM 1534 C CA . SER B 1 52 ? 3.434 13.398 5.895 1 94.81 52 SER B CA 1
ATOM 1535 C C . SER B 1 52 ? 4.387 13.953 6.945 1 94.81 52 SER B C 1
ATOM 1537 O O . SER B 1 52 ? 3.986 14.211 8.078 1 94.81 52 SER B O 1
ATOM 1539 N N . ALA B 1 53 ? 5.652 14.094 6.559 1 93.38 53 ALA B N 1
ATOM 1540 C CA . ALA B 1 53 ? 6.641 14.664 7.473 1 93.38 53 ALA B CA 1
ATOM 1541 C C . ALA B 1 53 ? 6.254 16.078 7.895 1 93.38 53 ALA B C 1
ATOM 1543 O O . ALA B 1 53 ? 6.32 16.422 9.078 1 93.38 53 ALA B O 1
ATOM 1544 N N . LEU B 1 54 ? 5.852 16.859 6.941 1 94.81 54 LEU B N 1
ATOM 1545 C CA . LEU B 1 54 ? 5.438 18.219 7.215 1 94.81 54 LEU B CA 1
ATOM 1546 C C . LEU B 1 54 ? 4.207 18.25 8.117 1 94.81 54 LEU B C 1
ATOM 1548 O O . LEU B 1 54 ? 4.133 19.047 9.055 1 94.81 54 LEU B O 1
ATOM 1552 N N . TYR B 1 55 ? 3.273 17.422 7.871 1 96.31 55 TYR B N 1
ATOM 1553 C CA . TYR B 1 55 ? 2.07 17.359 8.695 1 96.31 55 TYR B CA 1
ATOM 1554 C C . TYR B 1 55 ? 2.414 17.016 10.141 1 96.31 55 TYR B C 1
ATOM 1556 O O . TYR B 1 55 ? 1.907 17.641 11.07 1 96.31 55 TYR B O 1
ATOM 1564 N N . ARG B 1 56 ? 3.182 16.016 10.312 1 96.56 56 ARG B N 1
ATOM 1565 C CA . ARG B 1 56 ? 3.574 15.602 11.656 1 96.56 56 ARG B CA 1
ATOM 1566 C C . ARG B 1 56 ? 4.293 16.734 12.391 1 96.56 56 ARG B C 1
ATOM 1568 O O . ARG B 1 56 ? 4.047 16.953 13.578 1 96.56 56 ARG B O 1
ATOM 1575 N N . GLN B 1 57 ? 5.125 17.406 11.703 1 95.75 57 GLN B N 1
ATOM 1576 C CA . GLN B 1 57 ? 5.844 18.531 12.289 1 95.75 57 GLN B CA 1
ATOM 1577 C C . GLN B 1 57 ? 4.887 19.641 12.703 1 95.75 57 GLN B C 1
ATOM 1579 O O . GLN B 1 57 ? 4.977 20.156 13.82 1 95.75 57 GLN B O 1
ATOM 1584 N N . GLU B 1 58 ? 3.973 19.984 11.836 1 95.62 58 GLU B N 1
ATOM 1585 C CA . GLU B 1 58 ? 3.031 21.062 12.125 1 95.62 58 GLU B CA 1
ATOM 1586 C C . GLU B 1 58 ? 2.064 20.672 13.234 1 95.62 58 GLU B C 1
ATOM 1588 O O . GLU B 1 58 ? 1.66 21.516 14.039 1 95.62 58 GLU B O 1
ATOM 1593 N N . SER B 1 59 ? 1.704 19.438 13.281 1 95 59 SER B N 1
ATOM 1594 C CA . SER B 1 59 ? 0.864 18.953 14.375 1 95 59 SER B CA 1
ATOM 1595 C C . SER B 1 59 ? 1.567 19.094 15.719 1 95 59 SER B C 1
ATOM 1597 O O . SER B 1 59 ? 0.955 19.5 16.703 1 95 59 SER B O 1
ATOM 1599 N N . ALA B 1 60 ? 2.816 18.734 15.695 1 93.94 60 ALA B N 1
ATOM 1600 C CA . ALA B 1 60 ? 3.598 18.859 16.922 1 93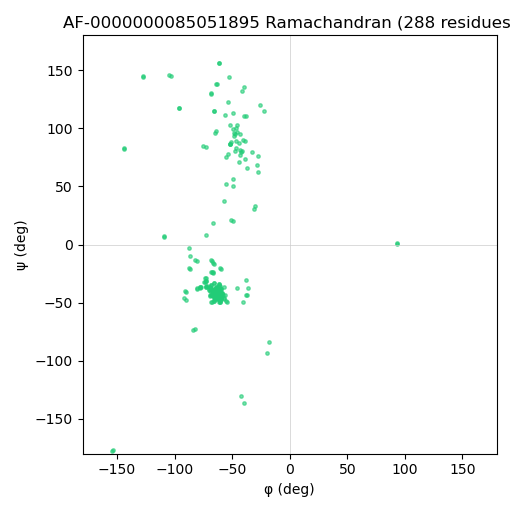.94 60 ALA B CA 1
ATOM 1601 C C . ALA B 1 60 ? 3.742 20.312 17.344 1 93.94 60 ALA B C 1
ATOM 1603 O O . ALA B 1 60 ? 3.668 20.641 18.531 1 93.94 60 ALA B O 1
ATOM 1604 N N . ARG B 1 61 ? 3.953 21.219 16.406 1 93.19 61 ARG B N 1
ATOM 1605 C CA . ARG B 1 61 ? 4.098 22.641 16.672 1 93.19 61 ARG B CA 1
ATOM 1606 C C . ARG B 1 61 ? 2.812 23.219 17.25 1 93.19 61 ARG B C 1
ATOM 1608 O O . ARG B 1 61 ? 2.852 24.016 18.203 1 93.19 61 ARG B O 1
ATOM 1615 N N . LEU B 1 62 ? 1.72 22.828 16.703 1 92.38 62 LEU B N 1
ATOM 1616 C CA . LEU B 1 62 ? 0.427 23.312 17.172 1 92.38 62 LEU B CA 1
ATOM 1617 C C . LEU B 1 62 ? 0.138 22.812 18.594 1 92.38 62 LEU B C 1
ATOM 1619 O O . LEU B 1 62 ? -0.436 23.531 19.406 1 92.38 62 LEU B O 1
ATOM 1623 N N . LYS B 1 63 ? 0.524 21.609 18.781 1 90.75 63 LYS B N 1
ATOM 1624 C CA . LYS B 1 63 ? 0.374 21.062 20.125 1 90.75 63 LYS B CA 1
ATOM 1625 C C . LYS B 1 63 ? 1.197 21.844 21.141 1 90.75 63 LYS B C 1
ATOM 1627 O O . LYS B 1 63 ? 0.729 22.125 22.25 1 90.75 63 LYS B O 1
ATOM 1632 N N . ALA B 1 64 ? 2.355 22.188 20.797 1 91.94 64 ALA B N 1
ATOM 1633 C CA . ALA B 1 64 ? 3.268 22.922 21.688 1 91.94 64 ALA B CA 1
ATOM 1634 C C . ALA B 1 64 ? 2.828 24.375 21.844 1 91.94 64 ALA B C 1
ATOM 1636 O O . ALA B 1 64 ? 3.088 25 22.875 1 91.94 64 ALA B O 1
ATOM 1637 N N . ASP B 1 65 ? 2.129 25 20.781 1 92.81 65 ASP B N 1
ATOM 1638 C CA . ASP B 1 65 ? 1.706 26.391 20.797 1 92.81 65 ASP B CA 1
ATOM 1639 C C . ASP B 1 65 ? 0.357 26.562 20.109 1 92.81 65 ASP B C 1
ATOM 1641 O O . ASP B 1 65 ? 0.293 27.047 18.969 1 92.81 65 ASP B O 1
ATOM 1645 N N . PRO B 1 66 ? -0.707 26.312 20.844 1 90.94 66 PRO B N 1
ATOM 1646 C CA . PRO B 1 66 ? -2.045 26.422 20.25 1 90.94 66 PRO B CA 1
ATOM 1647 C C . PRO B 1 66 ? -2.406 27.859 19.859 1 90.94 66 PRO B C 1
ATOM 1649 O O . PRO B 1 66 ? -3.352 28.062 19.109 1 90.94 66 PRO B O 1
ATOM 1652 N N . SER B 1 67 ? -1.702 28.859 20.359 1 92.88 67 SER B N 1
ATOM 1653 C CA . SER B 1 67 ? -2.025 30.266 20.094 1 92.88 67 SER B CA 1
ATOM 1654 C C . SER B 1 67 ? -1.784 30.609 18.625 1 92.88 67 SER B C 1
ATOM 1656 O O . SER B 1 67 ? -2.238 31.656 18.156 1 92.88 67 SER B O 1
ATOM 1658 N N . ARG B 1 68 ? -1.071 29.734 17.875 1 92.31 68 ARG B N 1
ATOM 1659 C CA . ARG B 1 68 ? -0.817 29.906 16.453 1 92.31 68 ARG B CA 1
ATOM 1660 C C . ARG B 1 68 ? -2.121 29.969 15.664 1 92.31 68 ARG B C 1
ATOM 1662 O O . ARG B 1 68 ? -2.162 30.516 14.562 1 92.31 68 ARG B O 1
ATOM 1669 N N . LEU B 1 69 ? -3.203 29.422 16.297 1 93.69 69 LEU B N 1
ATOM 1670 C CA . LEU B 1 69 ? -4.496 29.438 15.625 1 93.69 69 LEU B CA 1
ATOM 1671 C C . LEU B 1 69 ? -5.453 30.422 16.297 1 93.69 69 LEU B C 1
ATOM 1673 O O . LEU B 1 69 ? -6.641 30.469 15.961 1 93.69 69 LEU B O 1
ATOM 1677 N N . THR B 1 70 ? -4.922 31.172 17.266 1 94.38 70 THR B N 1
ATOM 1678 C CA . THR B 1 70 ? -5.754 32.188 17.891 1 94.38 70 THR B CA 1
ATOM 1679 C C . THR B 1 70 ? -6.055 33.312 16.906 1 94.38 70 THR B C 1
ATOM 1681 O O . THR B 1 70 ? -5.148 33.812 16.234 1 94.38 70 THR B O 1
ATOM 1684 N N . GLY B 1 71 ? -7.324 33.719 16.75 1 94.62 71 GLY B N 1
ATOM 1685 C CA . GLY B 1 71 ? -7.715 34.812 15.867 1 94.62 71 GLY B CA 1
ATOM 1686 C C . GLY B 1 71 ? -8.102 34.344 14.477 1 94.62 71 GLY B C 1
ATOM 1687 O O . GLY B 1 71 ? -8.438 35.156 13.617 1 94.62 71 GLY B O 1
ATOM 1688 N N . VAL B 1 72 ? -8.039 33.094 14.297 1 96.38 72 VAL B N 1
ATOM 1689 C CA . VAL B 1 72 ? -8.453 32.531 13.008 1 96.38 72 VAL B CA 1
ATOM 1690 C C . VAL B 1 72 ? -9.938 32.812 12.789 1 96.38 72 VAL B C 1
ATOM 1692 O O . VAL B 1 72 ? -10.742 32.688 13.719 1 96.38 72 VAL B O 1
ATOM 1695 N N . SER B 1 73 ? -10.266 33.188 11.531 1 97.25 73 SER B N 1
ATOM 1696 C CA . SER B 1 73 ? -11.656 33.469 11.18 1 97.25 73 SER B CA 1
ATOM 1697 C C . SER B 1 73 ? -12.523 32.219 11.367 1 97.25 73 SER B C 1
ATOM 1699 O O . SER B 1 73 ? -12.023 31.094 11.305 1 97.25 73 SER B O 1
ATOM 1701 N N . SER B 1 74 ? -13.781 32.406 11.555 1 96.75 74 SER B N 1
ATOM 1702 C CA . SER B 1 74 ? -14.727 31.312 11.695 1 96.75 74 SER B CA 1
ATOM 1703 C C . SER B 1 74 ? -14.758 30.453 10.438 1 96.75 74 SER B C 1
ATOM 1705 O O . SER B 1 74 ? -14.875 29.234 10.531 1 96.75 74 SER B O 1
ATOM 1707 N N . ALA B 1 75 ? -14.602 31.031 9.305 1 96.94 75 ALA B N 1
ATOM 1708 C CA . ALA B 1 75 ? -14.609 30.297 8.047 1 96.94 75 ALA B CA 1
ATOM 1709 C C . ALA B 1 75 ? -13.414 29.344 7.957 1 96.94 75 ALA B C 1
ATOM 1711 O O . ALA B 1 75 ? -13.578 28.172 7.602 1 96.94 75 ALA B O 1
ATOM 1712 N N . HIS B 1 76 ? -12.242 29.781 8.367 1 97 76 HIS B N 1
ATOM 1713 C CA . HIS B 1 76 ? -11.039 28.953 8.32 1 97 76 HIS B CA 1
ATOM 1714 C C . HIS B 1 76 ? -11.086 27.859 9.383 1 97 76 HIS B C 1
ATOM 1716 O O . HIS B 1 76 ? -10.641 26.734 9.133 1 97 76 HIS B O 1
ATOM 1722 N N . LYS B 1 77 ? -11.641 28.172 10.508 1 95.94 77 LYS B N 1
ATOM 1723 C CA . LYS B 1 77 ? -11.805 27.156 11.547 1 95.94 77 LYS B CA 1
ATOM 1724 C C . LYS B 1 77 ? -12.703 26.031 11.062 1 95.94 77 LYS B C 1
ATOM 1726 O O . LYS B 1 77 ? -12.375 24.844 11.258 1 95.94 77 LYS B O 1
ATOM 1731 N N . GLN B 1 78 ? -13.773 26.438 10.453 1 97.19 78 GLN B N 1
ATOM 1732 C CA . GLN B 1 78 ? -14.727 25.438 9.969 1 97.19 78 GLN B CA 1
ATOM 1733 C C . GLN B 1 78 ? -14.109 24.578 8.867 1 97.19 78 GLN B C 1
ATOM 1735 O O . GLN B 1 78 ? -14.281 23.359 8.852 1 97.19 78 GLN B O 1
ATOM 1740 N N . SER B 1 79 ? -13.375 25.188 7.98 1 97.81 79 SER B N 1
ATOM 1741 C CA . SER B 1 79 ? -12.727 24.469 6.895 1 97.81 79 SER B CA 1
ATOM 1742 C C . SER B 1 79 ? -11.664 23.516 7.426 1 97.81 79 SER B C 1
ATOM 1744 O O . SER B 1 79 ? -11.562 22.375 6.969 1 97.81 79 SER B O 1
ATOM 1746 N N . LEU B 1 80 ? -10.898 23.969 8.422 1 96.31 80 LEU B N 1
ATOM 1747 C CA . LEU B 1 80 ? -9.859 23.125 9.023 1 96.31 80 LEU B CA 1
ATOM 1748 C C . LEU B 1 80 ? -10.477 21.938 9.75 1 96.31 80 LEU B C 1
ATOM 1750 O O . LEU B 1 80 ? -9.961 20.828 9.672 1 96.31 80 LEU B O 1
ATOM 1754 N N . ARG B 1 81 ? -11.555 22.172 10.445 1 95.75 81 ARG B N 1
ATOM 1755 C CA . ARG B 1 81 ? -12.242 21.094 11.141 1 95.75 81 ARG B CA 1
ATOM 1756 C C . ARG B 1 81 ? -12.711 20.016 10.172 1 95.75 81 ARG B C 1
ATOM 1758 O O . ARG B 1 81 ? -12.484 18.828 10.391 1 95.75 81 ARG B O 1
ATOM 1765 N N . LYS B 1 82 ? -13.328 20.438 9.086 1 97.88 82 LYS B N 1
ATOM 1766 C CA . LYS B 1 82 ? -13.836 19.5 8.086 1 97.88 82 LYS B CA 1
ATOM 1767 C C . LYS B 1 82 ? -12.695 18.719 7.434 1 97.88 82 LYS B C 1
ATOM 1769 O O . LYS B 1 82 ? -12.797 17.516 7.25 1 97.88 82 LYS B O 1
ATOM 1774 N N . ALA B 1 83 ? -11.633 19.438 7.098 1 97.88 83 ALA B N 1
ATOM 1775 C CA . ALA B 1 83 ? -10.484 18.797 6.465 1 97.88 83 ALA B CA 1
ATOM 1776 C C . ALA B 1 83 ? -9.836 17.781 7.398 1 97.88 83 ALA B C 1
ATOM 1778 O O . ALA B 1 83 ? -9.43 16.703 6.969 1 97.88 83 ALA B O 1
ATOM 1779 N N . THR B 1 84 ? -9.742 18.125 8.695 1 96.31 84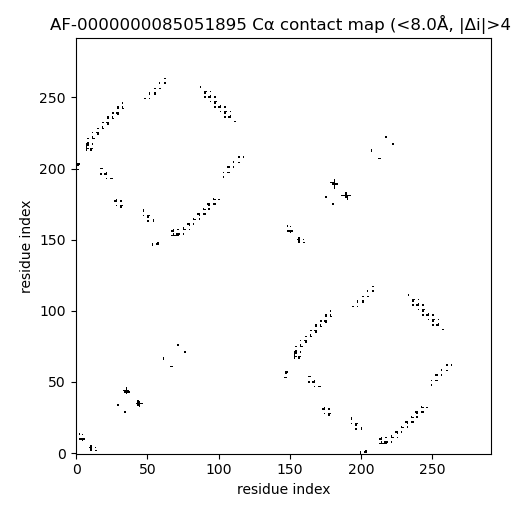 THR B N 1
ATOM 1780 C CA . THR B 1 84 ? -9.133 17.234 9.68 1 96.31 84 THR B CA 1
ATOM 1781 C C . THR B 1 84 ? -9.977 15.992 9.875 1 96.31 84 THR B C 1
ATOM 1783 O O . THR B 1 84 ? -9.445 14.883 9.961 1 96.31 84 THR B O 1
ATOM 1786 N N . GLU B 1 85 ? -11.273 16.156 9.875 1 96.94 85 GLU B N 1
ATOM 1787 C CA . GLU B 1 85 ? -12.172 15.016 10.023 1 96.94 85 GLU B CA 1
ATOM 1788 C C . GLU B 1 85 ? -12.039 14.055 8.844 1 96.94 85 GLU B C 1
ATOM 1790 O O . GLU B 1 85 ? -11.945 12.836 9.039 1 96.94 85 GLU B O 1
ATOM 1795 N N . ALA B 1 86 ? -12.008 14.617 7.672 1 98 86 ALA B N 1
ATOM 1796 C CA . ALA B 1 86 ? -11.828 13.797 6.477 1 98 86 ALA B CA 1
ATOM 1797 C C . ALA B 1 86 ? -10.477 13.102 6.484 1 98 86 ALA B C 1
ATOM 1799 O O . ALA B 1 86 ? -10.375 11.922 6.129 1 98 86 ALA B O 1
ATOM 1800 N N . PHE B 1 87 ? -9.508 13.891 6.941 1 98.25 87 PHE B N 1
ATOM 1801 C CA . PHE B 1 87 ? -8.148 13.367 6.984 1 98.25 87 PHE B CA 1
ATOM 1802 C C . PHE B 1 87 ? -8.039 12.203 7.961 1 98.25 87 PHE B C 1
ATOM 1804 O O . PHE B 1 87 ? -7.445 11.172 7.641 1 98.25 87 PHE B O 1
ATOM 1811 N N . VAL B 1 88 ? -8.578 12.305 9.109 1 97.44 88 VAL B N 1
ATOM 1812 C CA . VAL B 1 88 ? -8.531 11.258 10.117 1 97.44 88 VAL B CA 1
ATOM 1813 C C . VAL B 1 88 ? -9.219 10 9.594 1 97.44 88 VAL B C 1
ATOM 1815 O O . VAL B 1 88 ? -8.672 8.898 9.711 1 97.44 88 VAL B O 1
ATOM 1818 N N . ALA B 1 89 ? -10.359 10.133 8.938 1 97.94 89 ALA B N 1
ATOM 1819 C CA . ALA B 1 89 ? -11.102 9 8.398 1 97.94 89 ALA B CA 1
ATOM 1820 C C . ALA B 1 89 ? -10.289 8.258 7.348 1 97.94 89 ALA B C 1
ATOM 1822 O O . ALA B 1 89 ? -10.188 7.027 7.387 1 97.94 89 ALA B O 1
ATOM 1823 N N . ILE B 1 90 ? -9.641 8.992 6.441 1 98.06 90 ILE B N 1
ATOM 1824 C CA . ILE B 1 90 ? -8.891 8.359 5.359 1 98.06 90 ILE B CA 1
ATOM 1825 C C . ILE B 1 90 ? -7.609 7.734 5.918 1 98.06 90 ILE B C 1
ATOM 1827 O O . ILE B 1 90 ? -7.172 6.684 5.449 1 98.06 90 ILE B O 1
ATOM 1831 N N . SER B 1 91 ? -7 8.398 6.914 1 98 91 SER B N 1
ATOM 1832 C CA . SER B 1 91 ? -5.785 7.855 7.512 1 98 91 SER B CA 1
ATOM 1833 C C . SER B 1 91 ? -6.047 6.496 8.148 1 98 91 SER B C 1
ATOM 1835 O O . SER B 1 91 ? -5.227 5.586 8.039 1 98 91 SER B O 1
ATOM 1837 N N . GLU B 1 92 ? -7.199 6.34 8.766 1 97.44 92 GLU B N 1
ATOM 1838 C CA . GLU B 1 92 ? -7.559 5.066 9.383 1 97.44 92 GLU B CA 1
ATOM 1839 C C . GLU B 1 92 ? -7.781 3.986 8.328 1 97.44 92 GLU B C 1
ATOM 1841 O O . GLU B 1 92 ? -7.328 2.852 8.484 1 97.44 92 GLU B O 1
ATOM 1846 N N . ARG B 1 93 ? -8.453 4.352 7.301 1 96.69 93 ARG B N 1
ATOM 1847 C CA . ARG B 1 93 ? -8.68 3.416 6.203 1 96.69 93 ARG B CA 1
ATOM 1848 C C . ARG B 1 93 ? -7.363 3.016 5.547 1 96.69 93 ARG B C 1
ATOM 1850 O O . ARG B 1 93 ? -7.148 1.843 5.234 1 96.69 93 ARG B O 1
ATOM 1857 N N . HIS B 1 94 ? -6.527 4.012 5.352 1 95.56 94 HIS B N 1
ATOM 1858 C CA . HIS B 1 94 ? -5.219 3.771 4.754 1 95.56 94 HIS B CA 1
ATOM 1859 C C . HIS B 1 94 ? -4.387 2.822 5.613 1 95.56 94 HIS B C 1
ATOM 1861 O O . HIS B 1 94 ? -3.76 1.896 5.09 1 95.56 94 HIS B O 1
ATOM 1867 N N . ALA B 1 95 ? -4.434 3.002 6.934 1 97.19 95 ALA B N 1
ATOM 1868 C CA . ALA B 1 95 ? -3.689 2.133 7.84 1 97.19 95 ALA B CA 1
ATOM 1869 C C . ALA B 1 95 ? -4.152 0.685 7.719 1 97.19 95 ALA B C 1
ATOM 1871 O O . ALA B 1 95 ? -3.332 -0.235 7.676 1 97.19 95 ALA B O 1
ATOM 1872 N N . ARG B 1 96 ? -5.41 0.476 7.602 1 96.44 96 ARG B N 1
ATOM 1873 C CA . ARG B 1 96 ? -5.957 -0.869 7.461 1 96.44 96 ARG B CA 1
ATOM 1874 C C . ARG B 1 96 ? -5.551 -1.49 6.129 1 96.44 96 ARG B C 1
ATOM 1876 O O . ARG B 1 96 ? -5.191 -2.668 6.074 1 96.44 96 ARG B O 1
ATOM 1883 N N . ALA B 1 97 ? -5.652 -0.682 5.133 1 94.69 97 ALA B N 1
ATOM 1884 C CA . ALA B 1 97 ? -5.301 -1.168 3.803 1 94.69 97 ALA B CA 1
ATOM 1885 C C . ALA B 1 97 ? -3.822 -1.543 3.73 1 94.69 97 ALA B C 1
ATOM 1887 O O . ALA B 1 97 ? -3.461 -2.553 3.121 1 94.69 97 ALA B O 1
ATOM 1888 N N . VAL B 1 98 ? -2.965 -0.735 4.328 1 95.75 98 VAL B N 1
ATOM 1889 C CA . VAL B 1 98 ? -1.529 -0.994 4.328 1 95.75 98 VAL B CA 1
ATOM 1890 C C . VAL B 1 98 ? -1.234 -2.271 5.109 1 95.75 98 VAL B C 1
ATOM 1892 O O . VAL B 1 98 ? -0.403 -3.084 4.695 1 95.75 98 VAL B O 1
ATOM 1895 N N . GLU B 1 99 ? -1.916 -2.447 6.207 1 96.31 99 GLU B N 1
ATOM 1896 C CA . GLU B 1 99 ? -1.73 -3.668 6.992 1 96.31 99 GLU B CA 1
ATOM 1897 C C . GLU B 1 99 ? -2.127 -4.902 6.188 1 96.31 99 GLU B C 1
ATOM 1899 O O . GLU B 1 99 ? -1.436 -5.922 6.227 1 96.31 99 GLU B O 1
ATOM 1904 N N . ALA B 1 100 ? -3.219 -4.824 5.504 1 94.06 100 ALA B N 1
ATOM 1905 C CA . ALA B 1 100 ? -3.65 -5.934 4.656 1 94.06 100 ALA B CA 1
ATOM 1906 C C . ALA B 1 100 ? -2.637 -6.207 3.551 1 94.06 100 ALA B C 1
ATOM 1908 O O . ALA B 1 100 ? -2.312 -7.363 3.268 1 94.06 100 ALA B O 1
ATOM 1909 N N . ALA B 1 101 ? -2.15 -5.141 2.947 1 94.94 101 ALA B N 1
ATOM 1910 C CA . ALA B 1 101 ? -1.158 -5.285 1.886 1 94.94 101 ALA B CA 1
ATOM 1911 C C . ALA B 1 101 ? 0.128 -5.91 2.418 1 94.94 101 ALA B C 1
ATOM 1913 O O . ALA B 1 101 ? 0.783 -6.691 1.721 1 94.94 101 ALA B O 1
ATOM 1914 N N . LYS B 1 102 ? 0.5 -5.578 3.611 1 96.94 102 LYS B N 1
ATOM 1915 C CA . LYS B 1 102 ? 1.686 -6.152 4.242 1 96.94 102 LYS B CA 1
ATOM 1916 C C . LYS B 1 102 ? 1.547 -7.664 4.402 1 96.94 102 LYS B C 1
ATOM 1918 O O . LYS B 1 102 ? 2.49 -8.414 4.133 1 96.94 102 LYS B O 1
ATOM 1923 N N . THR B 1 103 ? 0.396 -8.086 4.855 1 96.19 103 THR B N 1
ATOM 1924 C CA . THR B 1 103 ? 0.141 -9.516 5.016 1 96.19 103 THR B CA 1
ATOM 1925 C C . THR B 1 103 ? 0.284 -10.242 3.684 1 96.19 103 THR B C 1
ATOM 1927 O O . THR B 1 103 ? 0.905 -11.305 3.615 1 96.19 103 THR B O 1
ATOM 1930 N N . ILE B 1 104 ? -0.219 -9.656 2.652 1 95.75 104 ILE B N 1
ATOM 1931 C CA . ILE B 1 104 ? -0.136 -10.227 1.312 1 95.75 104 ILE B CA 1
ATOM 1932 C C . ILE B 1 104 ? 1.321 -10.273 0.86 1 95.75 104 ILE B C 1
ATOM 1934 O O . ILE B 1 104 ? 1.805 -11.312 0.402 1 95.75 104 ILE B O 1
ATOM 1938 N N . SER B 1 105 ? 1.982 -9.203 1.007 1 97.06 105 SER B N 1
ATOM 1939 C CA . SER B 1 105 ? 3.371 -9.086 0.575 1 97.06 105 SER B CA 1
ATOM 1940 C C . SER B 1 105 ? 4.262 -10.102 1.284 1 97.06 105 SER B C 1
ATOM 1942 O O . SER B 1 105 ? 5.07 -10.773 0.646 1 97.06 105 SER B O 1
ATOM 1944 N N . GLU B 1 106 ? 4.125 -10.242 2.588 1 97.69 106 GLU B N 1
ATOM 1945 C CA . GLU B 1 106 ? 4.93 -11.172 3.371 1 97.69 106 GLU B CA 1
ATOM 1946 C C . GLU B 1 106 ? 4.672 -12.617 2.945 1 97.69 106 GLU B C 1
ATOM 1948 O O . GLU B 1 106 ? 5.605 -13.414 2.85 1 97.69 106 GLU B O 1
ATOM 1953 N N . GLY B 1 107 ? 3.379 -12.883 2.756 1 97.19 107 GLY B N 1
ATOM 1954 C CA . GLY B 1 107 ? 3.035 -14.211 2.275 1 97.19 107 GLY B CA 1
ATOM 1955 C C . GLY B 1 107 ? 3.643 -14.531 0.923 1 97.19 107 GLY B C 1
ATOM 1956 O O . GLY B 1 107 ? 4.141 -15.641 0.708 1 97.19 107 GLY B O 1
ATOM 1957 N N . LEU B 1 108 ? 3.652 -13.633 0.061 1 97.62 108 LEU B N 1
ATOM 1958 C CA . LEU B 1 108 ? 4.211 -13.828 -1.272 1 97.62 108 LEU B CA 1
ATOM 1959 C C . LEU B 1 108 ? 5.727 -13.969 -1.211 1 97.62 108 LEU B C 1
ATOM 1961 O O . LEU B 1 108 ? 6.305 -14.812 -1.898 1 97.62 108 LEU B O 1
ATOM 1965 N N . MET B 1 109 ? 6.422 -13.125 -0.435 1 97.38 109 MET B N 1
ATOM 1966 C CA . MET B 1 109 ? 7.875 -13.195 -0.296 1 97.38 109 MET B CA 1
ATOM 1967 C C . MET B 1 109 ? 8.305 -14.547 0.253 1 97.38 109 MET B C 1
ATOM 1969 O O . MET B 1 109 ? 9.32 -15.102 -0.171 1 97.38 109 MET B O 1
ATOM 1973 N N . LYS B 1 110 ? 7.52 -15.039 1.153 1 96.88 110 LYS B N 1
ATOM 1974 C CA . LYS B 1 110 ? 7.805 -16.359 1.697 1 96.88 110 LYS B CA 1
ATOM 1975 C C . LYS B 1 110 ? 7.668 -17.438 0.624 1 96.88 110 LYS B C 1
ATOM 1977 O O . LYS B 1 110 ? 8.523 -18.312 0.506 1 96.88 110 LYS B O 1
ATOM 1982 N N . ALA B 1 111 ? 6.586 -17.391 -0.153 1 96.19 111 ALA B N 1
ATOM 1983 C CA . ALA B 1 111 ? 6.379 -18.359 -1.228 1 96.19 111 ALA B CA 1
ATOM 1984 C C . ALA B 1 111 ? 7.512 -18.281 -2.25 1 96.19 111 ALA B C 1
ATOM 1986 O O . ALA B 1 111 ? 7.98 -19.312 -2.736 1 96.19 111 ALA B O 1
ATOM 1987 N N . ILE B 1 112 ? 7.977 -17.141 -2.525 1 95.94 112 ILE B N 1
ATOM 1988 C CA . ILE B 1 112 ? 9.07 -16.938 -3.473 1 95.94 112 ILE B CA 1
ATOM 1989 C C . ILE B 1 112 ? 10.359 -17.516 -2.904 1 95.94 112 ILE B C 1
ATOM 1991 O O . ILE B 1 112 ? 11.078 -18.25 -3.596 1 95.94 112 ILE B O 1
ATOM 1995 N N . ALA B 1 113 ? 10.664 -17.172 -1.7 1 93.81 113 ALA B N 1
ATOM 1996 C CA . ALA B 1 113 ? 11.859 -17.688 -1.041 1 93.81 113 ALA B CA 1
ATOM 1997 C C . ALA B 1 113 ? 11.867 -19.203 -1.016 1 93.81 113 ALA B C 1
ATOM 1999 O O . ALA B 1 113 ? 12.891 -19.844 -1.292 1 93.81 113 ALA B O 1
ATOM 2000 N N . ASP B 1 114 ? 10.742 -19.812 -0.709 1 90.19 114 ASP B N 1
ATOM 2001 C CA . ASP B 1 114 ? 10.609 -21.266 -0.665 1 90.19 114 ASP B CA 1
ATOM 2002 C C . ASP B 1 114 ? 10.891 -21.875 -2.033 1 90.19 114 ASP B C 1
ATOM 2004 O O . ASP B 1 114 ? 11.461 -22.969 -2.121 1 90.19 114 ASP B O 1
ATOM 2008 N N . SER B 1 115 ? 10.523 -21.172 -3.02 1 86.19 115 SER B N 1
ATOM 2009 C CA . SER B 1 115 ? 10.703 -21.688 -4.375 1 86.19 115 SER B CA 1
ATOM 2010 C C . SER B 1 115 ? 12.156 -21.547 -4.828 1 86.19 115 SER B C 1
ATOM 2012 O O . SER B 1 115 ? 12.688 -22.422 -5.5 1 86.19 115 SER B O 1
ATOM 2014 N N . LEU B 1 116 ? 12.828 -20.516 -4.48 1 83.31 116 LEU B N 1
ATOM 2015 C CA . LEU B 1 116 ? 14.203 -20.266 -4.891 1 83.31 116 LEU B CA 1
ATOM 2016 C C . LEU B 1 116 ? 15.164 -21.188 -4.156 1 83.31 116 LEU B C 1
ATOM 2018 O O . LEU B 1 116 ? 16.203 -21.562 -4.699 1 83.31 116 LEU B O 1
ATOM 2022 N N . ASN B 1 117 ? 14.883 -21.547 -2.961 1 76.38 117 ASN B N 1
ATOM 2023 C CA . ASN B 1 117 ? 15.711 -22.469 -2.186 1 76.38 117 ASN B CA 1
ATOM 2024 C C . ASN B 1 117 ? 15.68 -23.875 -2.764 1 76.38 117 ASN B C 1
ATOM 2026 O O . ASN B 1 117 ? 16.656 -24.625 -2.658 1 76.38 117 ASN B O 1
ATOM 2030 N N . GLU B 1 118 ? 14.688 -24.234 -3.475 1 68.19 118 GLU B N 1
ATOM 2031 C CA . GLU B 1 118 ? 14.57 -25.562 -4.074 1 68.19 118 GLU B CA 1
ATOM 2032 C C . GLU B 1 118 ? 15.391 -25.656 -5.359 1 68.19 118 GLU B C 1
ATOM 2034 O O . GLU B 1 118 ? 15.961 -26.719 -5.656 1 68.19 118 GLU B O 1
ATOM 2039 N N . THR B 1 119 ? 15.352 -24.562 -6.074 1 62.88 119 THR B N 1
ATOM 2040 C 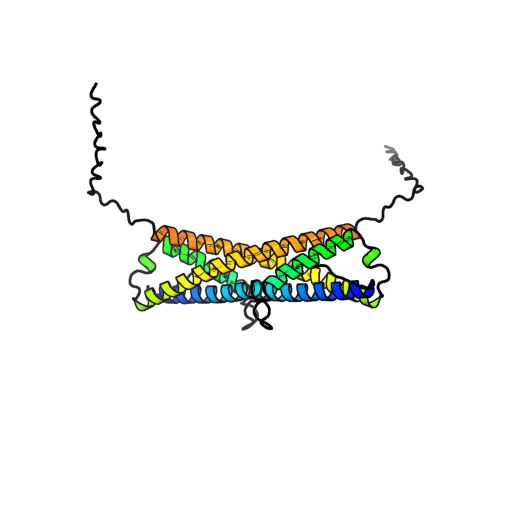CA . THR B 1 119 ? 16.125 -24.594 -7.312 1 62.88 119 THR B CA 1
ATOM 2041 C C . THR B 1 119 ? 17.609 -24.688 -7.02 1 62.88 119 THR B C 1
ATOM 2043 O O . THR B 1 119 ? 18.375 -25.266 -7.805 1 62.88 119 THR B O 1
ATOM 2046 N N . ARG B 1 120 ? 18.125 -24.25 -5.789 1 56.03 120 ARG B N 1
ATOM 2047 C CA . ARG B 1 120 ? 19.516 -24.328 -5.395 1 56.03 120 ARG B CA 1
ATOM 2048 C C . ARG B 1 120 ? 19.844 -25.656 -4.742 1 56.03 120 ARG B C 1
ATOM 2050 O O . ARG B 1 120 ? 21.016 -26.047 -4.637 1 56.03 120 ARG B O 1
ATOM 2057 N N . LYS B 1 121 ? 18.844 -26.312 -4.273 1 57.06 121 LYS B N 1
ATOM 2058 C CA . LYS B 1 121 ? 19.156 -27.594 -3.643 1 57.06 121 LYS B CA 1
ATOM 2059 C C . LYS B 1 121 ? 19.734 -28.578 -4.656 1 57.06 121 LYS B C 1
ATOM 2061 O O . LYS B 1 121 ? 19.125 -28.812 -5.707 1 57.06 121 LYS B O 1
ATOM 2066 N N . PRO B 1 122 ? 21.047 -28.688 -4.703 1 48.44 122 PRO B N 1
ATOM 2067 C CA . PRO B 1 122 ? 21.688 -29.734 -5.504 1 48.44 122 PRO B CA 1
ATOM 2068 C C . PRO B 1 122 ? 20.953 -31.062 -5.434 1 48.44 122 PRO B C 1
ATOM 2070 O O . PRO B 1 122 ? 20.312 -31.359 -4.426 1 48.44 122 PRO B O 1
ATOM 2073 N N . SER B 1 123 ? 20.266 -31.531 -6.609 1 46.81 123 SER B N 1
ATOM 2074 C CA . SER B 1 123 ? 19.969 -32.938 -6.68 1 46.81 123 SER B CA 1
ATOM 2075 C C . SER B 1 123 ? 21.016 -33.781 -5.938 1 46.81 123 SER B C 1
ATOM 2077 O O . SER B 1 123 ? 21.969 -34.281 -6.547 1 46.81 123 SER B O 1
ATOM 2079 N N . LEU B 1 124 ? 21.531 -33.312 -4.949 1 42.62 124 LEU B N 1
ATOM 2080 C CA . LEU B 1 124 ? 22.5 -34.188 -4.273 1 42.62 124 LEU B CA 1
ATOM 2081 C C . LEU B 1 124 ? 21.906 -35.562 -4.027 1 42.62 124 LEU B C 1
ATOM 2083 O O . LEU B 1 124 ? 22.016 -36.125 -2.924 1 42.62 124 LEU B O 1
ATOM 2087 N N . THR B 1 125 ? 20.828 -36.031 -4.754 1 41.03 125 THR B N 1
ATOM 2088 C CA . THR B 1 125 ? 20.688 -37.469 -4.555 1 41.03 125 THR B CA 1
ATOM 2089 C C . THR B 1 125 ? 22.016 -38.188 -4.793 1 41.03 125 THR B C 1
ATOM 2091 O O . THR B 1 125 ? 22.609 -38.062 -5.875 1 41.03 125 THR B O 1
ATOM 2094 N N . TYR B 1 126 ? 22.922 -38.344 -3.742 1 40.84 126 TYR B N 1
ATOM 2095 C CA . TYR B 1 126 ? 23.969 -39.344 -3.508 1 40.84 126 TYR B CA 1
ATOM 2096 C C . TYR B 1 126 ? 23.609 -40.656 -4.172 1 40.84 126 TYR B C 1
ATOM 2098 O O . TYR B 1 126 ? 22.703 -41.375 -3.727 1 40.84 126 TYR B O 1
ATOM 2106 N N . GLY B 1 127 ? 23.547 -40.875 -5.391 1 40.28 127 GLY B N 1
ATOM 2107 C CA . GLY B 1 127 ? 23.703 -42.25 -5.797 1 40.28 127 GLY B CA 1
ATOM 2108 C C . GLY B 1 127 ? 24.766 -43 -4.996 1 40.28 127 GLY B C 1
ATOM 2109 O O . GLY B 1 127 ? 25.625 -42.375 -4.371 1 40.28 127 GLY B O 1
ATOM 2110 N N . PRO B 1 128 ? 24.547 -44.281 -4.508 1 42.03 128 PRO B N 1
ATOM 2111 C CA . PRO B 1 128 ? 25.406 -45.062 -3.621 1 42.03 128 PRO B CA 1
ATOM 2112 C C . PRO B 1 128 ? 26.906 -44.875 -3.912 1 42.03 128 PRO B C 1
ATOM 2114 O O . PRO B 1 128 ? 27.734 -45.156 -3.055 1 42.03 128 PRO B O 1
ATOM 2117 N N . GLY B 1 129 ? 27.328 -44.875 -5.172 1 41.56 129 GLY B N 1
ATOM 2118 C CA . GLY B 1 129 ? 28.734 -45.188 -5.422 1 41.56 129 GLY B CA 1
ATOM 2119 C C . GLY B 1 129 ? 29.641 -44 -5.195 1 41.56 129 GLY B C 1
ATOM 2120 O O . GLY B 1 129 ? 30.812 -44.031 -5.605 1 41.56 129 GLY B O 1
ATOM 2121 N N . ALA B 1 130 ? 29.219 -42.812 -5.086 1 39.69 130 ALA B N 1
ATOM 2122 C CA . ALA B 1 130 ? 30.281 -41.812 -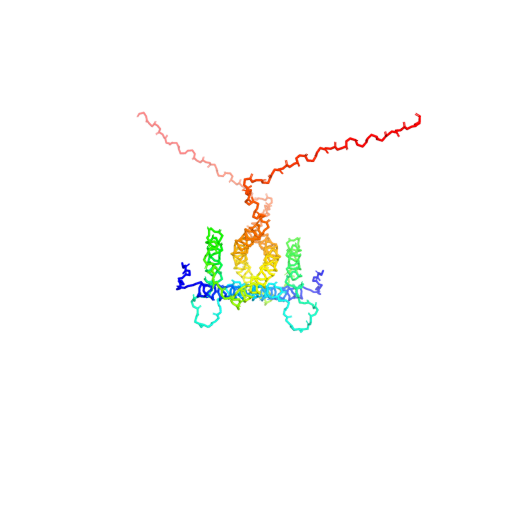5.133 1 39.69 130 ALA B CA 1
ATOM 2123 C C . ALA B 1 130 ? 31.062 -41.781 -3.822 1 39.69 130 ALA B C 1
ATOM 2125 O O . ALA B 1 130 ? 30.516 -41.469 -2.768 1 39.69 130 ALA B O 1
ATOM 2126 N N . SER B 1 131 ? 32.062 -42.719 -3.781 1 39.97 131 SER B N 1
ATOM 2127 C CA . SER B 1 131 ? 33.156 -42.844 -2.811 1 39.97 131 SER B CA 1
ATOM 2128 C C . SER B 1 131 ? 33.781 -41.5 -2.498 1 39.97 131 SER B C 1
ATOM 2130 O O . SER B 1 131 ? 34.25 -40.812 -3.398 1 39.97 131 SER B O 1
ATOM 2132 N N . ILE B 1 132 ? 33.156 -40.719 -1.707 1 37.94 132 ILE B N 1
ATOM 2133 C CA . ILE B 1 132 ? 33.812 -39.531 -1.128 1 37.94 132 ILE B CA 1
ATOM 2134 C C . ILE B 1 132 ? 35.25 -39.875 -0.763 1 37.94 132 ILE B C 1
ATOM 2136 O O . ILE B 1 132 ? 35.5 -40.688 0.134 1 37.94 132 ILE B O 1
ATOM 2140 N N . ARG B 1 133 ? 36.125 -40 -1.771 1 36.44 133 ARG B N 1
ATOM 2141 C CA . ARG B 1 133 ? 37.531 -40.062 -1.417 1 36.44 133 ARG B CA 1
ATOM 2142 C C . ARG B 1 133 ? 37.938 -38.906 -0.511 1 36.44 133 ARG B C 1
ATOM 2144 O O . ARG B 1 133 ? 37.719 -37.75 -0.857 1 36.44 133 ARG B O 1
ATOM 2151 N N . ASP B 1 134 ? 37.75 -39.094 0.819 1 35.34 134 ASP B N 1
ATOM 2152 C CA . ASP B 1 134 ? 38.344 -38.312 1.899 1 35.34 134 ASP B CA 1
ATOM 2153 C C . ASP B 1 134 ? 39.75 -37.812 1.51 1 35.34 134 ASP B C 1
ATOM 2155 O O . ASP B 1 134 ? 40.656 -38.594 1.249 1 35.34 134 ASP B O 1
ATOM 2159 N N . ARG B 1 135 ? 39.781 -36.719 0.717 1 36.69 135 ARG B N 1
ATOM 2160 C CA . ARG B 1 135 ? 41.094 -36.094 0.48 1 36.69 135 ARG B CA 1
ATOM 2161 C C . ARG B 1 135 ? 41.875 -35.938 1.779 1 36.69 135 ARG B C 1
ATOM 2163 O O . ARG B 1 135 ? 41.375 -35.344 2.74 1 36.69 135 ARG B O 1
ATOM 2170 N N . ALA B 1 136 ? 42.812 -36.875 1.971 1 34.84 136 ALA B N 1
ATOM 2171 C CA . ALA B 1 136 ? 43.812 -36.938 3.012 1 34.84 136 ALA B CA 1
ATOM 2172 C C . ALA B 1 136 ? 44.594 -35.625 3.1 1 34.84 136 ALA B C 1
ATOM 2174 O O . ALA B 1 136 ? 45.031 -35.062 2.078 1 34.84 136 ALA B O 1
ATOM 2175 N N . PRO B 1 137 ? 44.281 -34.719 4.145 1 39.47 137 PRO B N 1
ATOM 2176 C CA . PRO B 1 137 ? 45.125 -33.562 4.395 1 39.47 137 PRO B CA 1
ATOM 2177 C C . PRO B 1 137 ? 46.625 -33.875 4.352 1 39.47 137 PRO B C 1
ATOM 2179 O O . PRO B 1 137 ? 47.094 -34.781 5.02 1 39.47 137 PRO B O 1
ATOM 2182 N N . GLN B 1 138 ? 47.344 -33.844 3.217 1 35.56 138 GLN B N 1
ATOM 2183 C CA . GLN B 1 138 ? 48.812 -33.938 3.162 1 35.56 138 GLN B CA 1
ATOM 2184 C C . GLN B 1 138 ? 49.469 -33 4.168 1 35.56 138 GLN B C 1
ATOM 2186 O O . GLN B 1 138 ? 49.188 -31.797 4.188 1 35.56 138 GLN B O 1
ATOM 2191 N N . SER B 1 139 ? 49.781 -33.531 5.312 1 38.53 139 SER B N 1
ATOM 2192 C CA . SER B 1 139 ? 50.594 -33 6.387 1 38.53 139 SER B CA 1
ATOM 2193 C C . SER B 1 139 ? 51.906 -32.406 5.84 1 38.53 139 SER B C 1
ATOM 2195 O O . SER B 1 139 ? 52.625 -33.094 5.109 1 38.53 139 SER B O 1
ATOM 2197 N N . LEU B 1 140 ? 51.875 -31.094 5.34 1 34.59 140 LEU B N 1
ATOM 2198 C CA . LEU B 1 140 ? 53.094 -30.359 5 1 34.59 140 LEU B CA 1
ATOM 2199 C C . LEU B 1 140 ? 54.125 -30.5 6.109 1 34.59 140 LEU B C 1
ATOM 2201 O O . LEU B 1 140 ? 53.844 -30.188 7.27 1 34.59 140 LEU B O 1
ATOM 2205 N N . ASN B 1 141 ? 55 -31.5 6.117 1 34.56 141 ASN B N 1
ATOM 2206 C CA . ASN B 1 141 ? 56.188 -31.797 6.914 1 34.56 141 ASN B CA 1
ATOM 2207 C C . ASN B 1 141 ? 57.188 -30.672 6.855 1 34.56 141 ASN B C 1
ATOM 2209 O O . ASN B 1 141 ? 57.844 -30.469 5.832 1 34.56 141 ASN B O 1
ATOM 2213 N N . TYR B 1 142 ? 56.719 -29.375 7.148 1 34.16 142 TYR B N 1
ATOM 2214 C CA . TYR B 1 142 ? 57.812 -28.438 7.285 1 34.16 142 TYR B CA 1
ATOM 2215 C C . TYR B 1 142 ? 58.875 -28.953 8.266 1 34.16 142 TYR B C 1
ATOM 2217 O O . TYR B 1 142 ? 58.531 -29.312 9.398 1 34.16 142 TYR B O 1
ATOM 2225 N N . GLY B 1 143 ? 59.781 -29.719 7.785 1 34.34 143 GLY B N 1
ATOM 2226 C CA . GLY B 1 143 ? 61 -30.172 8.398 1 34.34 143 GLY B CA 1
ATOM 2227 C C . GLY B 1 143 ? 61.75 -29.078 9.164 1 34.34 143 GLY B C 1
ATOM 2228 O O . GLY B 1 143 ? 61.969 -27.984 8.633 1 34.34 143 GLY B O 1
ATOM 2229 N N . LEU B 1 144 ? 61.469 -29.047 10.469 1 30.3 144 LEU B N 1
ATOM 2230 C CA . LEU B 1 144 ? 62.156 -28.344 11.547 1 30.3 144 LEU B CA 1
ATOM 2231 C C . LEU B 1 144 ? 63.656 -28.594 11.508 1 30.3 144 LEU B C 1
ATOM 2233 O O . LEU B 1 144 ? 64.125 -29.703 11.805 1 30.3 144 LEU B O 1
ATOM 2237 N N . LYS B 1 145 ? 64.25 -28.406 10.367 1 27.84 145 LYS B N 1
ATOM 2238 C CA . LYS B 1 145 ? 65.688 -28.562 10.719 1 27.84 145 LYS B CA 1
ATOM 2239 C C . LYS B 1 145 ? 66.062 -27.656 11.891 1 27.84 145 LYS B C 1
ATOM 2241 O O . LYS B 1 145 ? 65.562 -26.531 11.984 1 27.84 145 LYS B O 1
ATOM 2246 N N . ALA B 1 146 ? 67 -28.156 12.828 1 24.17 146 ALA B N 1
ATOM 2247 C CA . ALA B 1 146 ? 67.75 -27.625 13.961 1 24.17 146 ALA B CA 1
ATOM 2248 C C . ALA B 1 146 ? 68.5 -26.328 13.586 1 24.17 146 ALA B C 1
ATOM 2250 O O . ALA B 1 146 ? 68.875 -26.156 12.43 1 24.17 146 ALA B O 1
#

pLDDT: mean 79.34, std 24.01, range [22.73, 98.25]

=== Feature glossary ===
The features interleaved in this record are:

— What the protein is —

Sequence gives the chain of amino acids in standard one-letter code (A=alanine, C=cysteine, …, Y=tyrosine), read N→C. It is the only feature that is directly encoded by the gene; all structural features are derived from the folded form of this sequence.

Database cross-references. InterPro integrates a dozen domain/family signature databases into unified entries with residue-range hits. GO terms attach function/process/location labels with evidence codes. CATH codes position the fold in a four-level structural taxonomy. Organism is the NCBI-taxonomy species name.

— Where its atoms are —

Atomic coordinates in PDBx/mmCIF format — the same representation the Protein Data Bank distributes. Each line of the _atom_site loop places one backbone atom in Cartesian space (units: ångströms, origin: arbitrary).

The six renders are orthographic views along the three Cartesian axes in both directions. Representation (cartoon, sticks, or surface) and color scheme (sequence-rainbow or by-chain) vary across proteins so the training set covers all the common visualization conventions.

— Local backbone conformation —

Eight-state secondary structure (DSSP): H is the canonical α-helix, G the tighter 3₁₀-helix, I the wider π-helix; E/B are β-structure, T and S are turns and bends, and '-' is everything else. DSSP derives these from the pattern of main-chain N–H···O=C hydrogen bonds, not from the sequence.

P-SEA three-state annotation labels each residue as helix, strand, or coil based purely on the geometry of the Cα trace. It serves as a fallback when the full backbone (and thus DSSP) is unavailable.

The φ/ψ torsion pair specifies the backbone conformation at each residue. φ rotates about the N–Cα bond, ψ about the Cα–C bond. Steric clashes forbid most of the (φ, ψ) plane — the allowed regions (α-helix basin, β-sheet basin, left-handed helix) are the Ramachandran-allowed regions.

— Global shape and packing —

The geometric summary reports three shape descriptors. Rg (radius of gyration) measures how spread out the Cα atoms are about their centre of mass; compact globular proteins have small Rg, elongated or unfolded ones large. Cα contacts (<8 Å, |i−j|>4) count long-range residue pairs in spatial proximity — high for tightly packed folds, near zero for rods or random coil. The bounding-box extents give the protein's footprint along x, y, z in Å.

Solvent-accessible surface area (SASA) is the area in Å² traced out by the centre of a 1.4 Å probe sphere (a water molecule) rolled over the protein's van der Waals surface (Shrake–Rupley / Lee–Richards construction). Buried residues have near-zero SASA; fully exposed residues can exceed 200 Å². The total SASA scales roughly with the number of surface residues.

The contact map is a binary N×N matrix image: pixel (i, j) is dark where Cα_i and Cα_j are within 8 Å and |i−j|>4. Because the |i−j|>4 filter removes local helical contacts, off-diagonal stripes parallel to the main diagonal indicate parallel β-sheets; stripes perpendicular to it indicate antiparallel β-sheets. The Ramachandran plot scatters every residue's (φ, ψ) pair against the sterically allowed regions. The PAE heatmap renders the predicted-aligned-error matrix.

— Structural neighborhood —

3Di is Foldseek's structural alphabet. Each residue is assigned one of twenty discrete states based on how its Cα sits relative to its spatial (not sequential) neighbors. Aligning 3Di strings finds structural homologs roughly as well as full 3D superposition, but orders of magnitude faster.

Nearest PDB neighbors are the top structural matches found by Foldseek when searching this structure against the entire Protein Data Bank. Each hit reports a TM-score (0 to 1; >0.5 almost always implies the same fold) and an E-value. These are *structural* homologs — they may share no detectable sequence similarity.

— Confidence and disorder —

For AlphaFold models, the B-factor field carries pLDDT — the model's own estimate of local accuracy on a 0–100 scale. Regions with pLDDT<50 should be treated as essentially unmodeled; they often correspond to intrinsically disordered segments.

Crystallographic B-factors measure how much each atom's electron density is smeared out, in Å². They rise in mobile loops and surface residues and fall in the buried interior. In AlphaFold models this column is repurposed to hold pLDDT instead.

Predicted aligned error is AlphaFold's pairwise confidence. Unlike pLDDT (per-residue), PAE is per-residue-pair and captures whether two parts of the structure are c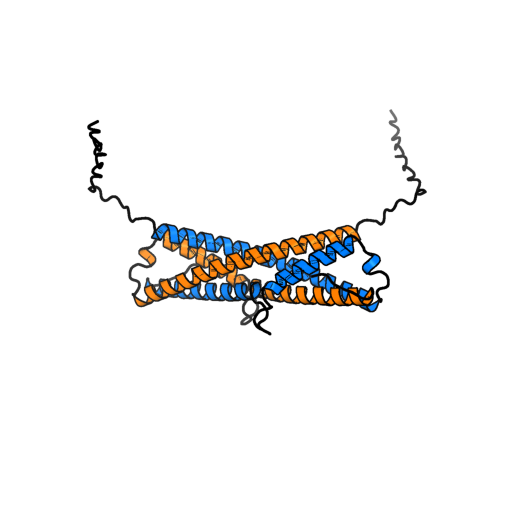orrectly placed relative to each other. Units are ångströms of expected positional error.